Protein AF-A0A0F0LXM7-F1 (afdb_monomer_lite)

Structure (mmCIF, N/CA/C/O backbone):
data_AF-A0A0F0LXM7-F1
#
_entry.id   AF-A0A0F0LXM7-F1
#
loop_
_atom_site.group_PDB
_atom_site.id
_atom_site.type_symbol
_atom_site.label_atom_id
_atom_site.label_alt_id
_atom_site.label_comp_id
_atom_site.label_asym_id
_atom_site.label_entity_id
_atom_site.label_seq_id
_atom_site.pdbx_PDB_ins_code
_atom_site.Cartn_x
_atom_site.Cartn_y
_atom_site.Cartn_z
_atom_site.occupancy
_atom_site.B_iso_or_equiv
_atom_site.auth_seq_id
_atom_site.auth_comp_id
_atom_site.auth_asym_id
_atom_site.auth_atom_id
_atom_site.pdbx_PDB_model_num
ATOM 1 N N . MET A 1 1 ? 49.530 33.527 -140.706 1.00 40.91 1 MET A N 1
ATOM 2 C CA . MET A 1 1 ? 50.369 33.661 -139.497 1.00 40.91 1 MET A CA 1
ATOM 3 C C . MET A 1 1 ? 49.718 32.814 -138.417 1.00 40.91 1 MET A C 1
ATOM 5 O O . MET A 1 1 ? 48.583 33.095 -138.059 1.00 40.91 1 MET A O 1
ATOM 9 N N . GLY A 1 2 ? 50.341 31.688 -138.065 1.00 40.78 2 GLY A N 1
ATOM 10 C CA . GLY A 1 2 ? 49.738 30.640 -137.239 1.00 40.78 2 GLY A CA 1
ATOM 11 C C . GLY A 1 2 ? 49.797 30.954 -135.747 1.00 40.78 2 GLY A C 1
ATOM 12 O O . GLY A 1 2 ? 50.860 31.272 -135.223 1.00 40.78 2 GLY A O 1
ATOM 13 N N . SER A 1 3 ? 48.629 30.842 -135.117 1.00 43.44 3 SER A N 1
ATOM 14 C CA . SER A 1 3 ? 48.366 30.837 -133.679 1.00 43.44 3 SER A CA 1
ATOM 15 C C . SER A 1 3 ? 49.064 29.654 -132.997 1.00 43.44 3 SER A C 1
ATOM 17 O O . SER A 1 3 ? 48.878 28.510 -133.413 1.00 43.44 3 SER A O 1
ATOM 19 N N . GLY A 1 4 ? 49.861 29.928 -131.963 1.00 38.31 4 GLY A N 1
ATOM 20 C CA . GLY A 1 4 ? 50.423 28.916 -131.071 1.00 38.31 4 GLY A CA 1
ATOM 21 C C . GLY A 1 4 ? 49.633 28.880 -129.766 1.00 38.31 4 GLY A C 1
ATOM 22 O O . GLY A 1 4 ? 49.650 29.851 -129.012 1.00 38.31 4 GLY A O 1
ATOM 23 N N . TYR A 1 5 ? 48.941 27.772 -129.501 1.00 40.19 5 TYR A N 1
ATOM 24 C CA . TYR A 1 5 ? 48.334 27.502 -128.199 1.00 40.19 5 TYR A CA 1
ATOM 25 C C . TYR A 1 5 ? 49.433 27.287 -127.150 1.00 40.19 5 TYR A C 1
ATOM 27 O O . TYR A 1 5 ? 50.312 26.444 -127.322 1.00 40.19 5 TYR A O 1
ATOM 35 N N . SER A 1 6 ? 49.369 28.070 -126.073 1.00 49.88 6 SER A N 1
ATOM 36 C CA . SER A 1 6 ? 50.217 27.948 -124.886 1.00 49.88 6 SER A CA 1
ATOM 37 C C . SER A 1 6 ? 49.805 26.720 -124.071 1.00 49.88 6 SER A C 1
ATOM 39 O O . SER A 1 6 ? 48.655 26.605 -123.645 1.00 49.88 6 SER A O 1
ATOM 41 N N . THR A 1 7 ? 50.739 25.796 -123.861 1.00 47.69 7 THR A N 1
ATOM 42 C CA . THR A 1 7 ? 50.603 24.664 -122.939 1.00 47.69 7 THR A CA 1
ATOM 43 C C . THR A 1 7 ? 50.500 25.195 -121.497 1.00 47.69 7 THR A C 1
ATOM 45 O O . THR A 1 7 ? 51.366 25.976 -121.097 1.00 47.69 7 THR A O 1
ATOM 48 N N . PRO A 1 8 ? 49.488 24.815 -120.690 1.00 50.28 8 PRO A N 1
ATOM 49 C CA . PRO A 1 8 ? 49.336 25.346 -119.336 1.00 50.28 8 PRO A CA 1
ATOM 50 C C . PRO A 1 8 ? 50.448 24.841 -118.406 1.00 50.28 8 PRO A C 1
ATOM 52 O O . PRO A 1 8 ? 50.945 23.721 -118.546 1.00 50.28 8 PRO A O 1
ATOM 55 N N . ALA A 1 9 ? 50.845 25.684 -117.451 1.00 50.75 9 ALA A N 1
ATOM 56 C CA . ALA A 1 9 ? 51.934 25.404 -116.524 1.00 50.75 9 ALA A CA 1
ATOM 57 C C . ALA A 1 9 ? 51.624 24.168 -115.660 1.00 50.75 9 ALA A C 1
ATOM 59 O O . ALA A 1 9 ? 50.600 24.106 -114.983 1.00 50.75 9 ALA A O 1
ATOM 60 N N . GLN A 1 10 ? 52.551 23.206 -115.631 1.00 52.53 10 GLN A N 1
ATOM 61 C CA . GLN A 1 10 ? 52.481 21.936 -114.885 1.00 52.53 10 GLN A CA 1
ATOM 62 C C . GLN A 1 10 ? 52.293 22.069 -113.351 1.00 52.53 10 GLN A C 1
ATOM 64 O O . GLN A 1 10 ? 52.272 21.061 -112.649 1.00 52.53 10 GLN A O 1
ATOM 69 N N . GLY A 1 11 ? 52.146 23.280 -112.803 1.00 57.00 11 GLY A N 1
ATOM 70 C CA . GLY A 1 11 ? 52.002 23.525 -111.366 1.00 57.00 11 GLY A CA 1
ATOM 71 C C . GLY A 1 11 ? 50.586 23.321 -110.814 1.00 57.00 11 GLY A C 1
ATOM 72 O O . GLY A 1 11 ? 50.438 22.768 -109.725 1.00 57.00 11 GLY A O 1
ATOM 73 N N . GLU A 1 12 ? 49.543 23.723 -111.547 1.00 53.59 12 GLU A N 1
ATOM 74 C CA . GLU A 1 12 ? 48.174 23.780 -110.996 1.00 53.59 12 GLU A CA 1
ATOM 75 C C . GLU A 1 12 ? 47.492 22.401 -110.935 1.00 53.59 12 GLU A C 1
ATOM 77 O O . GLU A 1 12 ? 46.841 22.065 -109.945 1.00 53.59 12 GLU A O 1
ATOM 82 N N . LEU A 1 13 ? 47.737 21.531 -111.921 1.00 56.78 13 LEU A N 1
ATOM 83 C CA . LEU A 1 13 ? 47.236 20.146 -111.926 1.00 56.78 13 LEU A CA 1
ATOM 84 C C . LEU A 1 13 ? 47.859 19.280 -110.814 1.00 56.78 13 LEU A C 1
ATOM 86 O O . LEU A 1 13 ? 47.198 18.401 -110.263 1.00 56.78 13 LEU A O 1
ATOM 90 N N . GLY A 1 14 ? 49.111 19.548 -110.431 1.00 63.59 14 GLY A N 1
ATOM 91 C CA . GLY A 1 14 ? 49.799 18.815 -109.361 1.00 63.59 14 GLY A CA 1
ATOM 92 C C . GLY A 1 14 ? 49.331 19.176 -107.945 1.00 63.59 14 GLY A C 1
ATOM 93 O O . GLY A 1 14 ? 49.565 18.412 -107.005 1.00 63.59 14 GLY A O 1
ATOM 94 N N . ALA A 1 15 ? 48.691 20.333 -107.758 1.00 63.53 15 ALA A N 1
ATOM 95 C CA . ALA A 1 15 ? 48.076 20.710 -106.485 1.00 63.53 15 ALA A CA 1
ATOM 96 C C . ALA A 1 15 ? 46.727 19.998 -106.297 1.00 63.53 15 ALA A C 1
ATOM 98 O O . ALA A 1 15 ? 46.505 19.369 -105.263 1.00 63.53 15 ALA A O 1
ATOM 99 N N . LEU A 1 16 ? 45.894 19.989 -107.342 1.00 63.16 16 LEU A N 1
ATOM 100 C CA . LEU A 1 16 ? 44.571 19.361 -107.321 1.00 63.16 16 LEU A CA 1
ATOM 101 C C . LEU A 1 16 ? 44.636 17.839 -107.088 1.00 63.16 16 LEU A C 1
ATOM 103 O O . LEU A 1 16 ? 43.850 17.286 -106.323 1.00 63.16 16 LEU A O 1
ATOM 107 N N . ILE A 1 17 ? 45.618 17.155 -107.687 1.00 72.25 17 ILE A N 1
ATOM 108 C CA . ILE A 1 17 ? 45.820 15.708 -107.492 1.00 72.25 17 ILE A CA 1
ATOM 109 C C . ILE A 1 17 ? 46.194 15.381 -106.036 1.00 72.25 17 ILE A C 1
ATOM 111 O O . ILE A 1 17 ? 45.716 14.389 -105.486 1.00 72.25 17 ILE A O 1
ATOM 115 N N . ARG A 1 18 ? 47.004 16.225 -105.383 1.00 69.06 18 ARG A N 1
ATOM 116 C CA . ARG A 1 18 ? 47.381 16.035 -103.972 1.00 69.06 18 ARG A CA 1
ATOM 117 C C . ARG A 1 18 ? 46.200 16.243 -103.027 1.00 69.06 18 ARG A C 1
ATOM 119 O O . ARG A 1 18 ? 46.077 15.513 -102.043 1.00 69.06 18 ARG A O 1
ATOM 126 N N . GLU A 1 19 ? 45.326 17.199 -103.325 1.00 69.50 19 GLU A N 1
ATOM 127 C CA . GLU A 1 19 ? 44.107 17.421 -102.543 1.00 69.50 19 GLU A CA 1
ATOM 128 C C . GLU A 1 19 ? 43.129 16.250 -102.659 1.00 69.50 19 GLU A C 1
ATOM 130 O O . GLU A 1 19 ? 42.658 15.753 -101.635 1.00 69.50 19 GLU A O 1
ATOM 135 N N . LEU A 1 20 ? 42.899 15.738 -103.871 1.00 74.06 20 LEU A N 1
ATOM 136 C CA . LEU A 1 20 ? 42.015 14.589 -104.085 1.00 74.06 20 LEU A CA 1
ATOM 137 C C . LEU A 1 20 ? 42.533 13.321 -103.389 1.00 74.06 20 LEU A C 1
ATOM 139 O O . LEU A 1 20 ? 41.761 12.643 -102.715 1.00 74.06 20 LEU A O 1
ATOM 143 N N . GLN A 1 21 ? 43.841 13.048 -103.440 1.00 76.75 21 GLN A N 1
ATOM 144 C CA . GLN A 1 21 ? 44.448 11.925 -102.708 1.00 76.75 21 GLN A CA 1
ATOM 145 C C . GLN A 1 21 ? 44.336 12.079 -101.182 1.00 76.75 21 GLN A C 1
ATOM 147 O O . GLN A 1 21 ? 44.164 11.096 -100.461 1.00 76.75 21 GLN A O 1
ATOM 152 N N . SER A 1 22 ? 44.414 13.312 -100.672 1.00 73.81 22 SER A N 1
ATOM 153 C CA . SER A 1 22 ? 44.245 13.590 -99.244 1.00 73.81 22 SER A CA 1
ATOM 154 C C . SER A 1 22 ? 42.807 13.348 -98.778 1.00 73.81 22 SER A C 1
ATOM 156 O O . SER A 1 22 ? 42.600 12.756 -97.720 1.00 73.81 22 SER A O 1
ATOM 158 N N . ILE A 1 23 ? 41.819 13.759 -99.578 1.00 74.31 23 ILE A N 1
ATOM 159 C CA . ILE A 1 23 ? 40.394 13.539 -99.293 1.00 74.31 23 ILE A CA 1
ATOM 160 C C . ILE A 1 23 ? 40.060 12.046 -99.332 1.00 74.31 23 ILE A C 1
ATOM 162 O O . ILE A 1 23 ? 39.390 11.557 -98.428 1.00 74.31 23 ILE A O 1
ATOM 166 N N . GLN A 1 24 ? 40.577 11.317 -100.320 1.00 68.31 24 GLN A N 1
ATOM 167 C CA . GLN A 1 24 ? 40.315 9.888 -100.483 1.00 68.31 24 GLN A CA 1
ATOM 168 C C . GLN A 1 24 ? 40.869 9.069 -99.308 1.00 68.31 24 GLN A C 1
ATOM 170 O O . GLN A 1 24 ? 40.147 8.278 -98.716 1.00 68.31 24 GLN A O 1
ATOM 175 N N . ARG A 1 25 ? 42.088 9.380 -98.852 1.00 67.19 25 ARG A N 1
ATOM 176 C CA . ARG A 1 25 ? 42.668 8.783 -97.638 1.00 67.19 25 ARG A CA 1
ATOM 177 C C . ARG A 1 25 ? 41.860 9.088 -96.371 1.00 67.19 25 ARG A C 1
ATOM 179 O O . ARG A 1 25 ? 41.719 8.222 -95.518 1.00 67.19 25 ARG A O 1
ATOM 186 N N . ARG A 1 26 ? 41.322 10.306 -96.237 1.00 62.94 26 ARG A N 1
ATOM 187 C CA . ARG A 1 26 ? 40.470 10.669 -95.089 1.00 62.94 26 ARG A CA 1
ATOM 188 C C . ARG A 1 26 ? 39.120 9.951 -95.117 1.00 62.94 26 ARG A C 1
ATOM 190 O O . ARG A 1 26 ? 38.580 9.671 -94.053 1.00 62.94 26 ARG A O 1
ATOM 197 N N . LEU A 1 27 ? 38.581 9.677 -96.304 1.00 63.72 27 LEU A N 1
ATOM 198 C CA . LEU A 1 27 ? 37.377 8.864 -96.481 1.00 63.72 27 LEU A CA 1
ATOM 199 C C . LEU A 1 27 ? 37.646 7.392 -96.136 1.00 63.72 27 LEU A C 1
ATOM 201 O O . LEU A 1 27 ? 36.881 6.820 -95.366 1.00 63.72 27 LEU A O 1
ATOM 205 N N . ASP A 1 28 ? 38.778 6.830 -96.567 1.00 61.16 28 ASP A N 1
ATOM 206 C CA . ASP A 1 28 ? 39.174 5.453 -96.228 1.00 61.16 28 ASP A CA 1
ATOM 207 C C . ASP A 1 28 ? 39.398 5.258 -94.710 1.00 61.16 28 ASP A C 1
ATOM 209 O O . ASP A 1 28 ? 39.025 4.227 -94.141 1.00 61.16 28 ASP A O 1
ATOM 213 N N . GLU A 1 29 ? 39.959 6.266 -94.026 1.00 60.94 29 GLU A N 1
ATOM 214 C CA . GLU A 1 29 ? 40.120 6.294 -92.559 1.00 60.94 29 GLU A CA 1
ATOM 215 C C . GLU A 1 29 ? 38.782 6.406 -91.801 1.00 60.94 29 GLU A C 1
ATOM 217 O O . GLU A 1 29 ? 38.695 5.980 -90.647 1.00 60.94 29 GLU A O 1
ATOM 222 N N . LEU A 1 30 ? 37.745 6.974 -92.427 1.00 59.03 30 LEU A N 1
ATOM 223 C CA . LEU A 1 30 ? 36.406 7.128 -91.846 1.00 59.03 30 LEU A CA 1
ATOM 224 C C . LEU A 1 30 ? 35.513 5.904 -92.082 1.00 59.03 30 LEU A C 1
ATOM 226 O O . LEU A 1 30 ? 34.708 5.571 -91.214 1.00 59.03 30 LEU A O 1
ATOM 230 N N . GLU A 1 31 ? 35.655 5.224 -93.219 1.00 53.88 31 GLU A N 1
ATOM 231 C CA . GLU A 1 31 ? 34.844 4.048 -93.562 1.00 53.88 31 GLU A CA 1
ATOM 232 C C . GLU A 1 31 ? 35.363 2.745 -92.928 1.00 53.88 31 GLU A C 1
ATOM 234 O O . GLU A 1 31 ? 34.621 1.766 -92.839 1.00 53.88 31 GLU A O 1
ATOM 239 N N . THR A 1 32 ? 36.589 2.740 -92.386 1.00 59.06 32 THR A N 1
ATOM 240 C CA . THR A 1 32 ? 37.169 1.570 -91.708 1.00 59.06 32 THR A CA 1
ATOM 241 C C . THR A 1 32 ? 37.729 1.973 -90.341 1.00 59.06 32 THR A C 1
ATOM 243 O O . THR A 1 32 ? 38.817 2.549 -90.289 1.00 59.06 32 THR A O 1
ATOM 246 N N . PRO A 1 33 ? 37.053 1.682 -89.207 1.00 57.72 33 PRO A N 1
ATOM 247 C CA . PRO A 1 33 ? 37.622 1.928 -87.887 1.00 57.72 33 PRO A CA 1
ATOM 248 C C . PRO A 1 33 ? 38.944 1.168 -87.779 1.00 57.72 33 PRO A C 1
ATOM 250 O O . PRO A 1 33 ? 38.974 -0.060 -87.688 1.00 57.72 33 PRO A O 1
ATOM 253 N N . THR A 1 34 ? 40.059 1.886 -87.870 1.00 62.03 34 THR A N 1
ATOM 254 C CA . THR A 1 34 ? 41.377 1.259 -87.817 1.00 62.03 34 THR A CA 1
ATOM 255 C C . THR A 1 34 ? 41.572 0.646 -86.431 1.00 62.03 34 THR A C 1
ATOM 257 O O . THR A 1 34 ? 41.129 1.204 -85.427 1.00 62.03 34 THR A O 1
ATOM 260 N N . GLY A 1 35 ? 42.247 -0.505 -86.335 1.00 60.81 35 GLY A N 1
ATOM 261 C CA . GLY A 1 35 ? 42.485 -1.178 -85.047 1.00 60.81 35 GLY A CA 1
ATOM 262 C C . GLY A 1 35 ? 43.094 -0.261 -83.973 1.00 60.81 35 GLY A C 1
ATOM 263 O O . GLY A 1 35 ? 42.891 -0.476 -82.785 1.00 60.81 35 GLY A O 1
ATOM 264 N N . THR A 1 36 ? 43.766 0.819 -84.376 1.00 69.25 36 THR A N 1
ATOM 265 C CA . THR A 1 36 ? 44.291 1.874 -83.503 1.00 69.25 36 THR A CA 1
ATOM 266 C C . THR A 1 36 ? 43.202 2.675 -82.776 1.00 69.25 36 THR A C 1
ATOM 268 O O . THR A 1 36 ? 43.356 2.935 -81.582 1.00 69.25 36 THR A O 1
ATOM 271 N N . SER A 1 37 ? 42.099 3.053 -83.437 1.00 69.88 37 SER A N 1
ATOM 272 C CA . SER A 1 37 ? 41.000 3.785 -82.781 1.00 69.88 37 SER A CA 1
ATOM 273 C C . SER A 1 37 ? 40.247 2.888 -81.797 1.00 69.88 37 SER A C 1
ATOM 275 O O . SER A 1 37 ? 39.943 3.309 -80.680 1.00 69.88 37 SER A O 1
ATOM 277 N N . VAL A 1 38 ? 40.060 1.616 -82.162 1.00 72.94 38 VAL A N 1
ATOM 278 C CA . VAL A 1 38 ? 39.495 0.583 -81.283 1.00 72.94 38 VAL A CA 1
ATOM 279 C C . VAL A 1 38 ? 40.402 0.342 -80.072 1.00 72.94 38 VAL A C 1
ATOM 281 O O . VAL A 1 38 ? 39.922 0.356 -78.943 1.00 72.94 38 VAL A O 1
ATOM 284 N N . ASN A 1 39 ? 41.717 0.211 -80.268 1.00 71.12 39 ASN A N 1
ATOM 285 C CA . ASN A 1 39 ? 42.675 0.022 -79.173 1.00 71.12 39 ASN A CA 1
ATOM 286 C C . ASN A 1 39 ? 42.732 1.230 -78.225 1.00 71.12 39 ASN A C 1
ATOM 288 O O . ASN A 1 39 ? 42.836 1.051 -77.012 1.00 71.12 39 ASN A O 1
ATOM 292 N N . SER A 1 40 ? 42.625 2.457 -78.749 1.00 77.06 40 SER A N 1
ATOM 293 C CA . SER A 1 40 ? 42.562 3.668 -77.920 1.00 77.06 40 SER A CA 1
ATOM 294 C C . SER A 1 40 ? 41.292 3.707 -77.066 1.00 77.06 40 SER A C 1
ATOM 296 O O . SER A 1 40 ? 41.366 4.000 -75.873 1.00 77.06 40 SER A O 1
ATOM 298 N N . LEU A 1 41 ? 40.140 3.347 -77.640 1.00 76.00 41 LEU A N 1
ATOM 299 C CA . LEU A 1 41 ? 38.885 3.244 -76.898 1.00 76.00 41 LEU A CA 1
ATOM 300 C C . LEU A 1 41 ? 38.957 2.155 -75.818 1.00 76.00 41 LEU A C 1
ATOM 302 O O . LEU A 1 41 ? 38.556 2.394 -74.682 1.00 76.00 41 LEU A O 1
ATOM 306 N N . VAL A 1 42 ? 39.518 0.985 -76.139 1.00 74.88 42 VAL A N 1
ATOM 307 C CA . VAL A 1 42 ? 39.714 -0.109 -75.173 1.00 74.88 42 VAL A CA 1
ATOM 308 C C . VAL A 1 42 ? 40.595 0.342 -74.005 1.00 74.88 42 VAL A C 1
ATOM 310 O O . VAL A 1 42 ? 40.232 0.109 -72.853 1.00 74.88 42 VAL A O 1
ATOM 313 N N . ALA A 1 43 ? 41.696 1.049 -74.273 1.00 76.81 43 ALA A N 1
ATOM 314 C CA . ALA A 1 43 ? 42.565 1.586 -73.226 1.00 76.81 43 ALA A CA 1
ATOM 315 C C . ALA A 1 43 ? 41.842 2.617 -72.337 1.00 76.81 43 ALA A C 1
ATOM 317 O O . ALA A 1 43 ? 41.975 2.584 -71.113 1.00 76.81 43 ALA A O 1
ATOM 318 N N . GLN A 1 44 ? 41.029 3.500 -72.928 1.00 78.69 44 GLN A N 1
ATOM 319 C CA . GLN A 1 44 ? 40.232 4.478 -72.177 1.00 78.69 44 GLN A CA 1
ATOM 320 C C . GLN A 1 44 ? 39.173 3.805 -71.296 1.00 78.69 44 GLN A C 1
ATOM 322 O O . GLN A 1 44 ? 39.004 4.189 -70.139 1.00 78.69 44 GLN A O 1
ATOM 327 N N . VAL A 1 45 ? 38.496 2.772 -71.805 1.00 80.25 45 VAL A N 1
ATOM 328 C CA . VAL A 1 45 ? 37.514 1.997 -71.033 1.00 80.25 45 VAL A CA 1
ATOM 329 C C . VAL A 1 45 ? 38.191 1.254 -69.879 1.00 80.25 45 VAL A C 1
ATOM 331 O O . VAL A 1 45 ? 37.694 1.300 -68.756 1.00 80.25 45 VAL A O 1
ATOM 334 N N . GLN A 1 46 ? 39.347 0.626 -70.108 1.00 83.00 46 GLN A N 1
ATOM 335 C CA . GLN A 1 46 ? 40.111 -0.046 -69.049 1.00 83.00 46 GLN A CA 1
ATOM 336 C C . GLN A 1 46 ? 40.568 0.931 -67.959 1.00 83.00 46 GLN A C 1
ATOM 338 O O . GLN A 1 46 ? 40.435 0.630 -66.772 1.00 83.00 46 GLN A O 1
ATOM 343 N N . GLN A 1 47 ? 41.036 2.121 -68.343 1.00 83.44 47 GLN A N 1
ATOM 344 C CA . GLN A 1 47 ? 41.409 3.165 -67.389 1.00 83.44 47 GLN A CA 1
ATOM 345 C C . GLN A 1 47 ? 40.199 3.671 -66.593 1.00 83.44 47 GLN A C 1
ATOM 347 O O . GLN A 1 47 ? 40.295 3.865 -65.382 1.00 83.44 47 GLN A O 1
ATOM 352 N N . ALA A 1 48 ? 39.051 3.863 -67.248 1.00 77.38 48 ALA A N 1
ATOM 353 C CA . ALA A 1 48 ? 37.819 4.261 -66.578 1.00 77.38 48 ALA A CA 1
ATOM 354 C C . ALA A 1 48 ? 37.362 3.200 -65.564 1.00 77.38 48 ALA A C 1
ATOM 356 O O . ALA A 1 48 ? 37.022 3.551 -64.437 1.00 77.38 48 ALA A O 1
ATOM 357 N N . ILE A 1 49 ? 37.430 1.912 -65.919 1.00 81.19 49 ILE A N 1
ATOM 358 C CA . ILE A 1 49 ? 37.117 0.801 -65.008 1.00 81.19 49 ILE A CA 1
ATOM 359 C C . ILE A 1 49 ? 38.057 0.812 -63.799 1.00 81.19 49 ILE A C 1
ATOM 361 O O . ILE A 1 49 ? 37.582 0.760 -62.668 1.00 81.19 49 ILE A O 1
ATOM 365 N N . ALA A 1 50 ? 39.369 0.950 -64.010 1.00 82.38 50 ALA A N 1
ATOM 366 C CA . ALA A 1 50 ? 40.339 1.008 -62.917 1.00 82.38 50 ALA A CA 1
ATOM 367 C C . ALA A 1 50 ? 40.073 2.189 -61.964 1.00 82.38 50 ALA A C 1
ATOM 369 O O . ALA A 1 50 ? 40.100 2.024 -60.742 1.00 82.38 50 ALA A O 1
ATOM 370 N N . ASN A 1 51 ? 39.746 3.363 -62.514 1.00 78.50 51 ASN A N 1
ATOM 371 C CA . ASN A 1 51 ? 39.399 4.550 -61.730 1.00 78.50 51 ASN A CA 1
ATOM 372 C C . ASN A 1 51 ? 38.102 4.355 -60.927 1.00 78.50 51 ASN A C 1
ATOM 374 O O . ASN A 1 51 ? 38.023 4.785 -59.774 1.00 78.50 51 ASN A O 1
ATOM 378 N N . ILE A 1 52 ? 37.098 3.692 -61.510 1.00 79.31 52 ILE A N 1
ATOM 379 C CA . ILE A 1 52 ? 35.846 3.350 -60.822 1.00 79.31 52 ILE A CA 1
ATOM 380 C C . ILE A 1 52 ? 36.134 2.389 -59.668 1.00 79.31 52 ILE A C 1
ATOM 382 O O . ILE A 1 52 ? 35.717 2.659 -58.545 1.00 79.31 52 ILE A O 1
ATOM 386 N N . THR A 1 53 ? 36.884 1.310 -59.909 1.00 85.00 53 THR A N 1
ATOM 387 C CA . THR A 1 53 ? 37.235 0.332 -58.870 1.00 85.00 53 THR A CA 1
ATOM 388 C C . THR A 1 53 ? 37.973 0.989 -57.709 1.00 85.00 53 THR A C 1
ATOM 390 O O . THR A 1 53 ? 37.580 0.800 -56.564 1.00 85.00 53 THR A O 1
ATOM 393 N N . ALA A 1 54 ? 38.987 1.812 -57.986 1.00 80.88 54 ALA A N 1
ATOM 394 C CA . ALA A 1 54 ? 39.741 2.506 -56.942 1.00 80.88 54 ALA A CA 1
ATOM 395 C C . ALA A 1 54 ? 38.850 3.438 -56.102 1.00 80.88 54 ALA A C 1
ATOM 397 O O . ALA A 1 54 ? 38.938 3.451 -54.875 1.00 80.88 54 ALA A O 1
ATOM 398 N N . THR A 1 55 ? 37.960 4.182 -56.764 1.00 82.06 55 THR A N 1
ATOM 399 C CA . THR A 1 55 ? 37.038 5.116 -56.103 1.00 82.06 55 THR A CA 1
ATOM 400 C C . THR A 1 55 ? 36.027 4.382 -55.224 1.00 82.06 55 THR A C 1
ATOM 402 O O . THR A 1 55 ? 35.780 4.790 -54.091 1.00 82.06 55 THR A O 1
ATOM 405 N N . VAL A 1 56 ? 35.461 3.280 -55.725 1.00 80.44 56 VAL A N 1
ATOM 406 C CA . VAL A 1 56 ? 34.492 2.460 -54.985 1.00 80.44 56 VAL A CA 1
ATOM 407 C C . VAL A 1 56 ? 35.149 1.802 -53.774 1.00 80.44 56 VAL A C 1
ATOM 409 O O . VAL A 1 56 ? 34.581 1.864 -52.688 1.00 80.44 56 VAL A O 1
ATOM 412 N N . THR A 1 57 ? 36.352 1.239 -53.917 1.00 78.81 57 THR A N 1
ATOM 413 C CA . THR A 1 57 ? 37.083 0.640 -52.790 1.00 78.81 57 THR A CA 1
ATOM 414 C C . THR A 1 57 ? 37.372 1.673 -51.702 1.00 78.81 57 THR A C 1
ATOM 416 O O . THR A 1 57 ? 37.040 1.440 -50.545 1.00 78.81 57 THR A O 1
ATOM 419 N N . ALA A 1 58 ? 37.881 2.855 -52.067 1.00 74.75 58 ALA A N 1
ATOM 420 C CA . ALA A 1 58 ? 38.143 3.920 -51.099 1.00 74.75 58 ALA A CA 1
ATOM 421 C C . ALA A 1 58 ? 36.868 4.391 -50.375 1.00 74.75 58 ALA A C 1
ATOM 423 O O . ALA A 1 58 ? 36.896 4.680 -49.179 1.00 74.75 58 ALA A O 1
ATOM 424 N N . ALA A 1 59 ? 35.735 4.452 -51.082 1.00 73.50 59 ALA A N 1
ATOM 425 C CA . ALA A 1 59 ? 34.454 4.800 -50.479 1.00 73.50 59 ALA A CA 1
ATOM 426 C C . ALA A 1 59 ? 33.944 3.712 -49.521 1.00 73.50 59 ALA A C 1
ATOM 428 O O . ALA A 1 59 ? 33.408 4.047 -48.465 1.00 73.50 59 ALA A O 1
ATOM 429 N N . ILE A 1 60 ? 34.116 2.431 -49.861 1.00 75.88 60 ILE A N 1
ATOM 430 C CA . ILE A 1 60 ? 33.756 1.308 -48.986 1.00 75.88 60 ILE A CA 1
ATOM 431 C C . ILE A 1 60 ? 34.605 1.346 -47.717 1.00 75.88 60 ILE A C 1
ATOM 433 O O . ILE A 1 60 ? 34.034 1.304 -46.629 1.00 75.88 60 ILE A O 1
ATOM 437 N N . ASP A 1 61 ? 35.921 1.504 -47.844 1.00 76.62 61 ASP A N 1
ATOM 438 C CA . ASP A 1 61 ? 36.844 1.520 -46.705 1.00 76.62 61 ASP A CA 1
ATOM 439 C C . ASP A 1 61 ? 36.582 2.702 -45.761 1.00 76.62 61 ASP A C 1
ATOM 441 O O . ASP A 1 61 ? 36.678 2.561 -44.546 1.00 76.62 61 ASP A O 1
ATOM 445 N N . LEU A 1 62 ? 36.209 3.869 -46.300 1.00 75.50 62 LEU A N 1
ATOM 446 C CA . LEU A 1 62 ? 35.922 5.056 -45.490 1.00 75.50 62 LEU A CA 1
ATOM 447 C C . LEU A 1 62 ? 34.578 4.973 -44.749 1.00 75.50 62 LEU A C 1
ATOM 449 O O . LEU A 1 62 ? 34.421 5.590 -43.697 1.00 75.50 62 LEU A O 1
ATOM 453 N N . ASN A 1 63 ? 33.596 4.262 -45.308 1.00 73.38 63 ASN A N 1
ATOM 454 C CA . ASN A 1 63 ? 32.209 4.303 -44.830 1.00 73.38 63 ASN A CA 1
ATOM 455 C C . ASN A 1 63 ? 31.707 2.981 -44.237 1.00 73.38 63 ASN A C 1
ATOM 457 O O . ASN A 1 63 ? 30.565 2.923 -43.778 1.00 73.38 63 ASN A O 1
ATOM 461 N N . SER A 1 64 ? 32.519 1.924 -44.242 1.00 77.88 64 SER A N 1
ATOM 462 C CA . SER A 1 64 ? 32.121 0.609 -43.738 1.00 77.88 64 SER A CA 1
ATOM 463 C C . SER A 1 64 ? 32.882 0.261 -42.472 1.00 77.88 64 SER A C 1
ATOM 465 O O . SER A 1 64 ? 34.093 0.431 -42.390 1.00 77.88 64 SER A O 1
ATOM 467 N N . TYR A 1 65 ? 32.169 -0.293 -41.496 1.00 79.00 65 TYR A N 1
ATOM 468 C CA . TYR A 1 65 ? 32.808 -0.947 -40.364 1.00 79.00 65 TYR A CA 1
ATOM 469 C C . TYR A 1 65 ? 33.282 -2.338 -40.775 1.00 79.00 65 TYR A C 1
ATOM 471 O O . TYR A 1 65 ? 32.550 -3.106 -41.405 1.00 79.00 65 TYR A O 1
ATOM 479 N N . THR A 1 66 ? 34.491 -2.695 -40.360 1.00 82.94 66 THR A N 1
ATOM 480 C CA . THR A 1 66 ? 34.948 -4.080 -40.387 1.00 82.94 66 THR A CA 1
ATOM 481 C C . THR A 1 66 ? 34.069 -4.936 -39.477 1.00 82.94 66 THR A C 1
ATOM 483 O O . THR A 1 66 ? 33.478 -4.463 -38.502 1.00 82.94 66 THR A O 1
ATOM 486 N N . LYS A 1 67 ? 34.024 -6.244 -39.745 1.00 79.19 67 LYS A N 1
ATOM 487 C CA . LYS A 1 67 ? 33.318 -7.192 -38.875 1.00 79.19 67 LYS A CA 1
ATOM 488 C C . LYS A 1 67 ? 33.769 -7.086 -37.410 1.00 79.19 67 LYS A C 1
ATOM 490 O O . LYS A 1 67 ? 32.929 -7.138 -36.522 1.00 79.19 67 LYS A O 1
ATOM 495 N N . ALA A 1 68 ? 35.063 -6.885 -37.165 1.00 81.62 68 ALA A N 1
ATOM 496 C CA . ALA A 1 68 ? 35.601 -6.733 -35.816 1.00 81.62 68 ALA A CA 1
ATOM 497 C C . ALA A 1 68 ? 35.096 -5.456 -35.121 1.00 81.62 68 ALA A C 1
ATOM 499 O O . ALA A 1 68 ? 34.774 -5.492 -33.937 1.00 81.62 68 ALA A O 1
ATOM 500 N N . GLU A 1 69 ? 34.972 -4.341 -35.846 1.00 81.44 69 GLU A N 1
ATOM 501 C CA . GLU A 1 69 ? 34.404 -3.099 -35.306 1.00 81.44 69 GLU A CA 1
ATOM 502 C C . GLU A 1 69 ? 32.905 -3.222 -35.026 1.00 81.44 69 GLU A C 1
ATOM 504 O O . GLU A 1 69 ? 32.425 -2.692 -34.024 1.00 81.44 69 GLU A O 1
ATOM 509 N N . ILE A 1 70 ? 32.167 -3.945 -35.875 1.00 78.25 70 ILE A N 1
ATOM 510 C CA . ILE A 1 70 ? 30.753 -4.263 -35.637 1.00 78.25 70 ILE A CA 1
ATOM 511 C C . ILE A 1 70 ? 30.621 -5.134 -34.387 1.00 78.25 70 ILE A C 1
ATOM 513 O O . ILE A 1 70 ? 29.879 -4.781 -33.474 1.00 78.25 70 ILE A O 1
ATOM 517 N N . ASP A 1 71 ? 31.371 -6.233 -34.314 1.00 79.12 71 ASP A N 1
ATOM 518 C CA . ASP A 1 71 ? 31.318 -7.169 -33.191 1.00 79.12 71 ASP A CA 1
ATOM 519 C C . ASP A 1 71 ? 31.709 -6.470 -31.872 1.00 79.12 71 ASP A C 1
ATOM 521 O O . ASP A 1 71 ? 31.044 -6.665 -30.855 1.00 79.12 71 ASP A O 1
ATOM 525 N N . ALA A 1 72 ? 32.708 -5.578 -31.888 1.00 74.94 72 ALA A N 1
ATOM 526 C CA . ALA A 1 72 ? 33.097 -4.775 -30.725 1.00 74.94 72 ALA A CA 1
ATOM 527 C C . ALA A 1 72 ? 31.997 -3.794 -30.274 1.00 74.94 72 ALA A C 1
ATOM 529 O O . ALA A 1 72 ? 31.779 -3.619 -29.075 1.00 74.94 72 ALA A O 1
ATOM 530 N N . LYS A 1 73 ? 31.275 -3.175 -31.218 1.00 70.44 73 LYS A N 1
ATOM 531 C CA . LYS A 1 73 ? 30.143 -2.277 -30.922 1.00 70.44 73 LYS A CA 1
ATOM 532 C C . LYS A 1 73 ? 28.912 -3.032 -30.409 1.00 70.44 73 LYS A C 1
ATOM 534 O O . LYS A 1 73 ? 28.194 -2.506 -29.565 1.00 70.44 73 LYS A O 1
ATOM 539 N N . VAL A 1 74 ? 28.674 -4.253 -30.891 1.00 74.25 74 VAL A N 1
ATOM 540 C CA . VAL A 1 74 ? 27.553 -5.109 -30.462 1.00 74.25 74 VAL A CA 1
ATOM 541 C C . VAL A 1 74 ? 27.816 -5.734 -29.090 1.00 74.25 74 VAL A C 1
ATOM 543 O O . VAL A 1 74 ? 26.911 -5.785 -28.261 1.00 74.25 74 VAL A O 1
ATOM 546 N N . ALA A 1 75 ? 29.048 -6.173 -28.819 1.00 68.44 75 ALA A N 1
ATOM 547 C CA . ALA A 1 75 ? 29.413 -6.823 -27.560 1.00 68.44 75 ALA A CA 1
ATOM 548 C C . ALA A 1 75 ? 29.445 -5.867 -26.352 1.00 68.44 75 ALA A C 1
ATOM 550 O O . ALA A 1 75 ? 29.437 -6.323 -25.209 1.00 68.44 75 ALA A O 1
ATOM 551 N N . SER A 1 76 ? 29.474 -4.548 -26.576 1.00 59.69 76 SER A N 1
ATOM 552 C CA . SER A 1 76 ? 29.471 -3.555 -25.501 1.00 59.69 76 SER A CA 1
ATOM 553 C C . SER A 1 76 ? 28.600 -2.340 -25.853 1.00 59.69 76 SER A C 1
ATOM 555 O O . SER A 1 76 ? 29.115 -1.277 -26.206 1.00 59.69 76 SER A O 1
ATOM 557 N N . PRO A 1 77 ? 27.264 -2.450 -25.732 1.00 58.25 77 PRO A N 1
ATOM 558 C CA . PRO A 1 77 ? 26.353 -1.342 -26.028 1.00 58.25 77 PRO A CA 1
ATOM 559 C C . PRO A 1 77 ? 26.630 -0.076 -25.194 1.00 58.25 77 PRO A C 1
ATOM 561 O O . PRO A 1 77 ? 26.341 1.029 -25.643 1.00 58.25 77 PRO A O 1
ATOM 564 N N . GLY A 1 78 ? 27.234 -0.227 -24.006 1.00 54.12 78 GLY A N 1
ATOM 565 C CA . GLY A 1 78 ? 27.657 0.873 -23.128 1.00 54.12 78 GLY A CA 1
ATOM 566 C C . GLY A 1 78 ? 29.013 1.515 -23.465 1.00 54.12 78 GLY A C 1
ATOM 567 O O . GLY A 1 78 ? 29.421 2.434 -22.762 1.00 54.12 78 GLY A O 1
ATOM 568 N N . ALA A 1 79 ? 29.721 1.038 -24.499 1.00 49.34 79 ALA A N 1
ATOM 569 C CA . ALA A 1 79 ? 30.955 1.652 -25.013 1.00 49.34 79 ALA A CA 1
ATOM 570 C C . ALA A 1 79 ? 30.696 2.669 -26.139 1.00 49.34 79 ALA A C 1
ATOM 572 O O . ALA A 1 79 ? 31.574 3.444 -26.519 1.00 49.34 79 ALA A O 1
ATOM 573 N N . ILE A 1 80 ? 29.473 2.697 -26.666 1.00 55.84 80 ILE A N 1
ATOM 574 C CA . ILE A 1 80 ? 28.909 3.932 -27.196 1.00 55.84 80 ILE A CA 1
ATOM 575 C C . ILE A 1 80 ? 28.615 4.763 -25.944 1.00 55.84 80 ILE A C 1
ATOM 577 O O . ILE A 1 80 ? 28.197 4.201 -24.939 1.00 55.84 80 ILE A O 1
ATOM 581 N N . THR A 1 81 ? 28.822 6.071 -25.951 1.00 54.38 81 THR A N 1
ATOM 582 C CA . THR A 1 81 ? 28.386 6.942 -24.852 1.00 54.38 81 THR A CA 1
ATOM 583 C C . THR A 1 81 ? 26.998 7.504 -25.186 1.00 54.38 81 THR A C 1
ATOM 585 O O . THR A 1 81 ? 26.901 8.704 -25.452 1.00 54.38 81 THR A O 1
ATOM 588 N N . PRO A 1 82 ? 25.901 6.718 -25.279 1.00 56.50 82 PRO A N 1
ATOM 589 C CA . PRO A 1 82 ? 24.597 7.324 -25.389 1.00 56.50 82 PRO A CA 1
ATOM 590 C C . PRO A 1 82 ? 24.302 7.950 -24.028 1.00 56.50 82 PRO A C 1
ATOM 592 O O . PRO A 1 82 ? 24.179 7.270 -23.013 1.00 56.50 82 PRO A O 1
ATOM 595 N N . THR A 1 83 ? 24.174 9.272 -24.001 1.00 57.94 83 THR A N 1
ATOM 596 C CA . THR A 1 83 ? 23.621 9.980 -22.839 1.00 57.94 83 THR A CA 1
ATOM 597 C C . THR A 1 83 ? 22.178 9.546 -22.561 1.00 57.94 83 THR A C 1
ATOM 599 O O . THR A 1 83 ? 21.684 9.728 -21.454 1.00 57.94 83 THR A O 1
ATOM 602 N N . THR A 1 84 ? 21.506 8.955 -23.557 1.00 62.66 84 THR A N 1
ATOM 603 C CA . THR A 1 84 ? 20.150 8.402 -23.485 1.00 62.66 84 THR A CA 1
ATOM 604 C C . THR A 1 84 ? 20.014 7.175 -24.390 1.00 62.66 84 THR A C 1
ATOM 606 O O . THR A 1 84 ? 20.271 7.247 -25.590 1.00 62.66 84 THR A O 1
ATOM 609 N N . VAL A 1 85 ? 19.573 6.047 -23.826 1.00 67.06 85 VAL A N 1
ATOM 610 C CA . VAL A 1 85 ? 19.121 4.870 -24.585 1.00 67.06 85 VAL A CA 1
ATOM 611 C C . VAL A 1 85 ? 17.600 4.885 -24.587 1.00 67.06 85 VAL A C 1
ATOM 613 O O . VAL A 1 85 ? 16.977 4.774 -23.534 1.00 67.06 85 VAL A O 1
ATOM 616 N N . THR A 1 86 ? 16.999 5.035 -25.766 1.00 70.94 86 THR A N 1
ATOM 617 C CA . THR A 1 86 ? 15.547 4.896 -25.931 1.00 70.94 86 THR A CA 1
ATOM 618 C C . THR A 1 86 ? 15.263 3.520 -26.515 1.00 70.94 86 THR A C 1
ATOM 620 O O . THR A 1 86 ? 15.512 3.288 -27.695 1.00 70.94 86 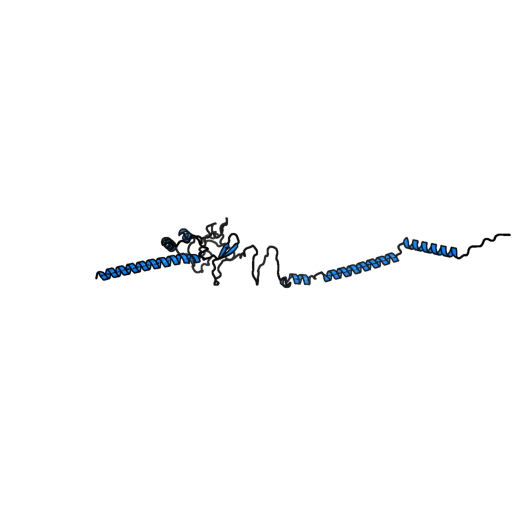THR A O 1
ATOM 623 N N . ALA A 1 87 ? 14.754 2.607 -25.691 1.00 71.00 87 ALA A N 1
ATOM 624 C CA . ALA A 1 87 ? 14.171 1.361 -26.171 1.00 71.00 87 ALA A CA 1
ATOM 625 C C . ALA A 1 87 ? 12.693 1.613 -26.496 1.00 71.00 87 ALA A C 1
ATOM 627 O O . ALA A 1 87 ? 11.917 1.987 -25.617 1.00 71.00 87 ALA A O 1
ATOM 628 N N . SER A 1 88 ? 12.299 1.445 -27.758 1.00 72.69 88 SER A N 1
ATOM 629 C CA . SER A 1 88 ? 10.893 1.450 -28.158 1.00 72.69 88 SER A CA 1
ATOM 630 C C . SER A 1 88 ? 10.362 0.013 -28.176 1.00 72.69 88 SER A C 1
ATOM 632 O O . SER A 1 88 ? 10.924 -0.859 -28.832 1.00 72.69 88 SER A O 1
ATOM 634 N N . GLY A 1 89 ? 9.277 -0.240 -27.438 1.00 71.06 89 GLY A N 1
ATOM 635 C CA . GLY A 1 89 ? 8.642 -1.560 -27.332 1.00 71.06 89 GLY A CA 1
ATOM 636 C C . GLY A 1 89 ? 8.806 -2.225 -25.962 1.00 71.06 89 GLY A C 1
ATOM 637 O O . GLY A 1 89 ? 9.210 -1.591 -24.989 1.00 71.06 89 GLY A O 1
ATOM 638 N N . ALA A 1 90 ? 8.443 -3.508 -25.878 1.00 70.31 90 ALA A N 1
ATOM 639 C CA . ALA A 1 90 ? 8.581 -4.286 -24.651 1.00 70.31 90 ALA A CA 1
ATOM 640 C C . ALA A 1 90 ? 10.061 -4.598 -24.382 1.00 70.31 90 ALA A C 1
ATOM 642 O O . ALA A 1 90 ? 10.738 -5.198 -25.216 1.00 70.31 90 ALA A O 1
ATOM 643 N N . MET A 1 91 ? 10.552 -4.212 -23.205 1.00 71.31 91 MET A N 1
ATOM 644 C CA . MET A 1 91 ? 11.883 -4.581 -22.730 1.00 71.31 91 MET A CA 1
ATOM 645 C C . MET A 1 91 ? 11.768 -5.825 -21.847 1.00 71.31 91 MET A C 1
ATOM 647 O O . MET A 1 91 ? 11.107 -5.788 -20.813 1.00 71.31 91 MET A O 1
ATOM 651 N N . SER A 1 92 ? 12.421 -6.915 -22.250 1.00 75.94 92 SER A N 1
ATOM 652 C CA . SER A 1 92 ? 12.606 -8.105 -21.416 1.00 75.94 92 SER A CA 1
ATOM 653 C C . SER A 1 92 ? 14.050 -8.130 -20.934 1.00 75.94 92 SER A C 1
ATOM 655 O O . SER A 1 92 ? 14.963 -8.263 -21.747 1.00 75.94 92 SER A O 1
ATOM 657 N N . ALA A 1 93 ? 14.261 -7.987 -19.630 1.00 71.44 93 ALA A N 1
ATOM 658 C CA . ALA A 1 93 ? 15.578 -8.010 -19.009 1.00 71.44 93 ALA A CA 1
ATOM 659 C C . ALA A 1 93 ? 15.535 -8.901 -17.767 1.00 71.44 93 ALA A C 1
ATOM 661 O O . ALA A 1 93 ? 14.568 -8.845 -17.011 1.00 71.44 93 ALA A O 1
ATOM 662 N N . THR A 1 94 ? 16.577 -9.712 -17.569 1.00 72.75 94 THR A N 1
ATOM 663 C CA . THR A 1 94 ? 16.731 -10.521 -16.352 1.00 72.75 94 THR A CA 1
ATOM 664 C C . THR A 1 94 ? 16.963 -9.625 -15.138 1.00 72.75 94 THR A C 1
ATOM 666 O O . THR A 1 94 ? 16.296 -9.797 -14.127 1.00 72.75 94 THR A O 1
ATOM 669 N N . ASP A 1 95 ? 17.834 -8.620 -15.282 1.00 63.41 95 ASP A N 1
ATOM 670 C CA . ASP A 1 95 ? 18.136 -7.624 -14.256 1.00 63.41 95 ASP A CA 1
ATOM 671 C C . ASP A 1 95 ? 18.186 -6.223 -14.880 1.00 63.41 95 ASP A C 1
ATOM 673 O O . ASP A 1 95 ? 18.733 -6.033 -15.971 1.00 63.41 95 ASP A O 1
ATOM 677 N N . VAL A 1 96 ? 17.637 -5.227 -14.179 1.00 71.69 96 VAL A N 1
ATOM 678 C CA . VAL A 1 96 ? 17.719 -3.809 -14.560 1.00 71.69 96 VAL A CA 1
ATOM 679 C C . VAL A 1 96 ? 18.330 -3.022 -13.403 1.00 71.69 96 VAL A C 1
ATOM 681 O O . VAL A 1 96 ? 17.673 -2.784 -12.392 1.00 71.69 96 VAL A O 1
ATOM 684 N N . THR A 1 97 ? 19.579 -2.578 -13.562 1.00 69.81 97 THR A N 1
ATOM 685 C CA . THR A 1 97 ? 20.275 -1.727 -12.582 1.00 69.81 97 THR A CA 1
ATOM 686 C C . THR A 1 97 ? 20.264 -0.276 -13.057 1.00 69.81 97 THR A C 1
ATOM 688 O O . THR A 1 97 ? 20.922 0.059 -14.040 1.00 69.81 97 THR A O 1
ATOM 691 N N . ALA A 1 98 ? 19.542 0.600 -12.353 1.00 72.88 98 ALA A N 1
ATOM 692 C CA . ALA A 1 98 ? 19.502 2.037 -12.631 1.00 72.88 98 ALA A CA 1
ATOM 693 C C . ALA A 1 98 ? 20.175 2.829 -11.497 1.00 72.88 98 ALA A C 1
ATOM 695 O O . ALA A 1 98 ? 19.820 2.670 -10.333 1.00 72.88 98 ALA A O 1
ATOM 696 N N . SER A 1 99 ? 21.127 3.709 -11.828 1.00 69.00 99 SER A N 1
ATOM 697 C CA . SER A 1 99 ? 21.796 4.608 -10.868 1.00 69.00 99 SER A CA 1
ATOM 698 C C . SER A 1 99 ? 21.054 5.941 -10.642 1.00 69.00 99 SER A C 1
ATOM 700 O O . SER A 1 99 ? 21.555 6.804 -9.924 1.00 69.00 99 SER A O 1
ATOM 702 N N . GLY A 1 100 ? 19.865 6.115 -11.239 1.00 69.94 100 GLY A N 1
ATOM 703 C CA . GLY A 1 100 ? 19.044 7.334 -11.192 1.00 69.94 100 GLY A CA 1
ATOM 704 C C . GLY A 1 100 ? 17.539 7.057 -11.046 1.00 69.94 100 GLY A C 1
ATOM 705 O O . GLY A 1 100 ? 17.129 5.935 -10.758 1.00 69.94 100 GLY A O 1
ATOM 706 N N . GLN A 1 101 ? 16.702 8.087 -11.229 1.00 66.44 101 GLN A N 1
ATOM 707 C CA . GLN A 1 101 ? 15.245 7.973 -11.085 1.00 66.44 101 GLN A CA 1
ATOM 708 C C . GLN A 1 101 ? 14.642 7.054 -12.158 1.00 66.44 101 GLN A C 1
ATOM 710 O O . GLN A 1 101 ? 14.813 7.291 -13.352 1.00 66.44 101 GLN A O 1
ATOM 715 N N . VAL A 1 102 ? 13.870 6.055 -11.724 1.00 68.56 102 VAL A N 1
ATOM 716 C CA . VAL A 1 102 ? 12.997 5.265 -12.598 1.00 68.56 102 VAL A CA 1
ATOM 717 C C . VAL A 1 102 ? 11.612 5.894 -12.556 1.00 68.56 102 VAL A C 1
ATOM 719 O O . VAL A 1 102 ? 10.919 5.836 -11.541 1.00 68.56 102 VAL A O 1
ATOM 722 N N . SER A 1 103 ? 11.219 6.535 -13.651 1.00 68.69 103 SER A N 1
ATOM 723 C CA . SER A 1 103 ? 9.856 7.007 -13.854 1.00 68.69 103 SER A CA 1
ATOM 724 C C . SER A 1 103 ? 9.231 6.228 -14.997 1.00 68.69 103 SER A C 1
ATOM 726 O O . SER A 1 103 ? 9.812 6.043 -16.065 1.00 68.69 103 SER A O 1
ATOM 728 N N . SER A 1 104 ? 8.023 5.748 -14.770 1.00 64.81 104 SER A N 1
ATOM 729 C CA . SER A 1 104 ? 7.200 5.152 -15.804 1.00 64.81 104 SER A CA 1
ATOM 730 C C . SER A 1 104 ? 6.240 6.233 -16.294 1.00 64.81 104 SER A C 1
ATOM 732 O O . SER A 1 104 ? 5.294 6.620 -15.610 1.00 64.81 104 SER A O 1
ATOM 734 N N . ASN A 1 105 ? 6.532 6.794 -17.470 1.00 55.38 105 ASN A N 1
ATOM 735 C CA . ASN A 1 105 ? 5.720 7.848 -18.072 1.00 55.38 105 ASN A CA 1
ATOM 736 C C . ASN A 1 105 ? 4.397 7.255 -18.586 1.00 55.38 105 ASN A C 1
ATOM 738 O O . ASN A 1 105 ? 4.306 6.832 -19.736 1.00 55.38 105 ASN A O 1
ATOM 742 N N . GLY A 1 106 ? 3.397 7.175 -17.706 1.00 51.94 106 GLY A N 1
ATOM 743 C CA . GLY A 1 106 ? 2.039 6.738 -18.043 1.00 51.94 106 GLY A CA 1
ATOM 744 C C . GLY A 1 106 ? 1.666 5.300 -17.659 1.00 51.94 106 GLY A C 1
ATOM 745 O O . GLY A 1 106 ? 0.551 4.888 -17.959 1.00 51.94 106 GLY A O 1
ATOM 746 N N . ALA A 1 107 ? 2.531 4.542 -16.973 1.00 49.09 107 ALA A N 1
ATOM 747 C CA . ALA A 1 107 ? 2.204 3.209 -16.438 1.00 49.09 107 ALA A CA 1
ATOM 748 C C . ALA A 1 107 ? 2.692 3.069 -14.984 1.00 49.09 107 ALA A C 1
ATOM 750 O O . ALA A 1 107 ? 3.675 3.708 -14.644 1.00 49.09 107 ALA A O 1
ATOM 751 N N . PRO A 1 108 ? 2.068 2.276 -14.099 1.00 49.66 108 PRO A N 1
ATOM 752 C CA . PRO A 1 108 ? 2.596 2.030 -12.754 1.00 49.66 108 PRO A CA 1
ATOM 753 C C . PRO A 1 108 ? 3.779 1.047 -12.777 1.00 49.66 108 PRO A C 1
ATOM 755 O O . PRO A 1 108 ? 3.781 0.086 -13.549 1.00 49.66 108 PRO A O 1
ATOM 758 N N . LEU A 1 109 ? 4.764 1.250 -11.896 1.00 56.53 109 LEU A N 1
ATOM 759 C CA . LEU A 1 109 ? 5.803 0.250 -11.629 1.00 56.53 109 LEU A CA 1
ATOM 760 C C . LEU A 1 109 ? 5.164 -0.943 -10.906 1.00 56.53 109 LEU A C 1
ATOM 762 O O . LEU A 1 109 ? 4.660 -0.801 -9.793 1.00 56.53 109 LEU A O 1
ATOM 766 N N . LYS A 1 110 ? 5.171 -2.115 -11.545 1.00 48.25 110 LYS A N 1
ATOM 767 C CA . LYS A 1 110 ? 4.679 -3.374 -10.970 1.00 48.25 110 LYS A CA 1
ATOM 768 C C . LYS A 1 110 ? 5.878 -4.257 -10.626 1.00 48.25 110 LYS A C 1
ATOM 770 O O . LYS A 1 110 ? 6.719 -4.484 -11.488 1.00 48.25 110 LYS A O 1
ATOM 775 N N . SER A 1 111 ? 5.945 -4.775 -9.402 1.00 47.53 111 SER A N 1
ATOM 776 C CA . SER A 1 111 ? 6.888 -5.837 -9.029 1.00 47.53 111 SER A CA 1
ATOM 777 C C . SER A 1 111 ? 6.093 -7.090 -8.658 1.00 47.53 111 SER A C 1
ATOM 779 O O . SER A 1 111 ? 5.190 -7.035 -7.820 1.00 47.53 111 SER A O 1
ATOM 781 N N . GLN A 1 112 ? 6.398 -8.194 -9.342 1.00 42.72 112 GLN A N 1
ATOM 782 C CA . GLN A 1 112 ? 5.619 -9.434 -9.338 1.00 42.72 112 GLN A CA 1
ATOM 783 C C . GLN A 1 112 ? 5.606 -10.174 -7.977 1.00 42.72 112 GLN A C 1
ATOM 785 O O . GLN A 1 112 ? 4.611 -10.845 -7.721 1.00 42.72 112 GLN A O 1
ATOM 790 N N . PRO A 1 113 ? 6.591 -9.990 -7.062 1.00 36.44 113 PRO A N 1
ATOM 791 C CA . PRO A 1 113 ? 6.505 -10.489 -5.686 1.00 36.44 113 PRO A CA 1
ATOM 792 C C . PRO A 1 113 ? 6.384 -9.379 -4.621 1.00 36.44 113 PRO A C 1
ATOM 794 O O . PRO A 1 113 ? 6.860 -9.556 -3.503 1.00 36.44 113 PRO A O 1
ATOM 797 N N . SER A 1 114 ? 5.815 -8.203 -4.922 1.00 38.31 114 SER A N 1
ATOM 798 C CA . SER A 1 114 ? 5.706 -7.126 -3.913 1.00 38.31 114 SER A CA 1
ATOM 799 C C . SER A 1 114 ? 4.736 -7.490 -2.778 1.00 38.31 114 SER A C 1
ATOM 801 O O . SER A 1 114 ? 3.571 -7.105 -2.799 1.00 38.31 114 SER A O 1
ATOM 803 N N . TYR A 1 115 ? 5.232 -8.174 -1.749 1.00 40.47 115 TYR A N 1
ATOM 804 C CA . TYR A 1 115 ? 4.659 -8.140 -0.406 1.00 40.47 115 TYR A CA 1
ATOM 805 C C . TYR A 1 115 ? 5.148 -6.854 0.252 1.00 40.47 115 TYR A C 1
ATOM 807 O O . TYR A 1 115 ? 6.337 -6.698 0.528 1.00 40.47 115 TYR A O 1
ATOM 815 N N . ASN A 1 116 ? 4.254 -5.900 0.496 1.00 36.31 116 ASN A N 1
ATOM 816 C CA . ASN A 1 116 ? 4.624 -4.675 1.196 1.00 36.31 116 ASN A CA 1
ATOM 817 C C . ASN A 1 116 ? 4.925 -4.964 2.677 1.00 36.31 116 ASN A C 1
ATOM 819 O O . ASN A 1 116 ? 4.024 -4.883 3.502 1.00 36.31 116 ASN A O 1
ATOM 823 N N . TYR A 1 117 ? 6.193 -5.234 3.009 1.00 31.12 117 TYR A N 1
ATOM 824 C CA . TYR A 1 117 ? 6.810 -4.884 4.299 1.00 31.12 117 TYR A CA 1
ATOM 825 C C . TYR A 1 117 ? 8.324 -4.605 4.159 1.00 31.12 117 TYR A C 1
ATOM 827 O O . TYR A 1 117 ? 9.136 -5.527 4.198 1.00 31.12 117 TYR A O 1
ATOM 835 N N . PRO A 1 118 ? 8.719 -3.317 4.071 1.00 31.23 118 PRO A N 1
ATOM 836 C CA . PRO A 1 118 ? 10.021 -2.847 4.556 1.00 31.23 118 PRO A CA 1
ATOM 837 C C . PRO A 1 118 ? 9.877 -1.778 5.659 1.00 31.23 118 PRO A C 1
ATOM 839 O O . PRO A 1 118 ? 9.275 -0.719 5.475 1.00 31.23 118 PRO A O 1
ATOM 842 N N . VAL A 1 119 ? 10.482 -2.058 6.816 1.00 41.62 119 VAL A N 1
ATOM 843 C CA . VAL A 1 119 ? 10.629 -1.166 7.977 1.00 41.62 119 VAL A CA 1
ATOM 844 C C . VAL A 1 119 ? 11.799 -0.200 7.733 1.00 41.62 119 VAL A C 1
ATOM 846 O O . VAL A 1 119 ? 12.951 -0.576 7.920 1.00 41.62 119 VAL A O 1
ATOM 849 N N . ALA A 1 120 ? 11.520 1.049 7.336 1.00 34.44 120 ALA A N 1
ATOM 850 C CA . ALA A 1 120 ? 12.474 2.166 7.396 1.00 34.44 120 ALA A CA 1
ATOM 851 C C . ALA A 1 120 ? 11.749 3.524 7.575 1.00 34.44 120 ALA A C 1
ATOM 853 O O . ALA A 1 120 ? 11.285 4.159 6.633 1.00 34.44 120 ALA A O 1
ATOM 854 N N . THR A 1 121 ? 11.604 3.902 8.849 1.00 35.38 121 THR A N 1
ATOM 855 C CA . THR A 1 121 ? 11.552 5.256 9.452 1.00 35.38 121 THR A CA 1
ATOM 856 C C . THR A 1 121 ? 10.600 6.357 8.955 1.00 35.38 121 THR A C 1
ATOM 858 O O . THR A 1 121 ? 10.624 7.448 9.522 1.00 35.38 121 THR A O 1
ATOM 861 N N . SER A 1 122 ? 9.679 6.134 8.018 1.00 38.16 122 SER A N 1
ATOM 862 C CA . SER A 1 122 ? 8.586 7.093 7.754 1.00 38.16 122 SER A CA 1
ATOM 863 C C . SER A 1 122 ? 7.346 6.403 7.192 1.00 38.16 122 SER A C 1
ATOM 865 O O . SER A 1 122 ? 7.111 6.438 5.987 1.00 38.16 122 SER A O 1
ATOM 867 N N . TYR A 1 123 ? 6.529 5.778 8.048 1.00 43.19 123 TYR A N 1
ATOM 868 C CA . TYR A 1 123 ? 5.238 5.254 7.598 1.00 43.19 123 TYR A CA 1
ATOM 869 C C . TYR A 1 123 ? 4.351 6.434 7.192 1.00 43.19 123 TYR A C 1
ATOM 871 O O . TYR A 1 123 ? 3.868 7.189 8.037 1.00 43.19 123 TYR A O 1
ATOM 879 N N . LYS A 1 124 ? 4.159 6.617 5.888 1.00 49.06 124 LYS A N 1
ATOM 880 C CA . LYS A 1 124 ? 3.081 7.446 5.367 1.00 49.06 124 LYS A CA 1
ATOM 881 C C . LYS A 1 124 ? 2.069 6.500 4.747 1.00 49.06 124 LYS A C 1
ATOM 883 O O . LYS A 1 124 ? 2.400 5.800 3.796 1.00 49.06 124 LYS A O 1
ATOM 888 N N . GLY A 1 125 ? 0.857 6.473 5.301 1.00 54.06 125 GLY A N 1
ATOM 889 C CA . GLY A 1 125 ? -0.270 5.821 4.645 1.00 54.06 125 GLY A CA 1
ATOM 890 C C . GLY A 1 125 ? -0.446 6.458 3.272 1.00 54.06 125 GLY A C 1
ATOM 891 O O . GLY A 1 125 ? -0.776 7.645 3.179 1.00 54.06 125 GLY A O 1
ATOM 892 N N . ALA A 1 126 ? -0.125 5.695 2.233 1.00 59.50 126 ALA A N 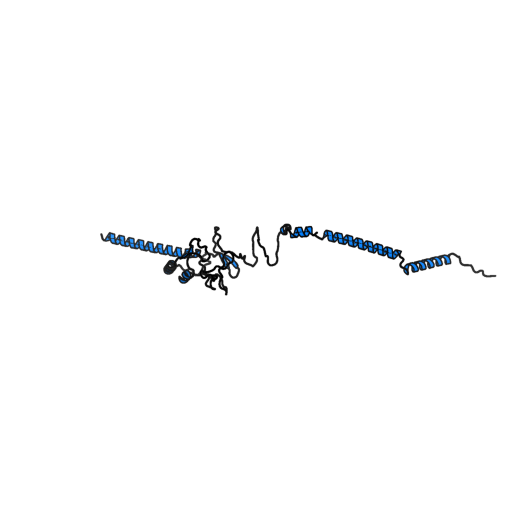1
ATOM 893 C CA . ALA A 1 126 ? -0.292 6.119 0.862 1.00 59.50 126 ALA A CA 1
ATOM 894 C C . ALA A 1 126 ? -1.601 5.546 0.333 1.00 59.50 126 ALA A C 1
ATOM 896 O O . ALA A 1 126 ? -1.914 4.380 0.570 1.00 59.50 126 ALA A O 1
ATOM 897 N N . TRP A 1 127 ? -2.361 6.372 -0.368 1.00 61.75 127 TRP A N 1
ATOM 898 C CA . TRP A 1 127 ? -3.464 5.897 -1.187 1.00 61.75 127 TRP A CA 1
ATOM 899 C C . TRP A 1 127 ? -2.996 5.888 -2.637 1.00 61.75 127 TRP A C 1
ATOM 901 O O . TRP A 1 127 ? -2.167 6.706 -3.044 1.00 61.75 127 TRP A O 1
ATOM 911 N N . ILE A 1 128 ? -3.510 4.934 -3.399 1.00 58.34 128 ILE A N 1
ATOM 912 C CA . ILE A 1 128 ? -3.332 4.895 -4.843 1.00 58.34 128 ILE A CA 1
ATOM 913 C C . ILE A 1 128 ? -4.664 5.324 -5.430 1.00 58.34 128 ILE A C 1
ATOM 915 O O . ILE A 1 128 ? -5.694 4.728 -5.116 1.00 58.34 128 ILE A O 1
ATOM 919 N N . ASP A 1 129 ? -4.650 6.373 -6.245 1.00 49.03 129 ASP A N 1
ATOM 920 C CA . ASP A 1 129 ? -5.824 6.731 -7.028 1.00 49.03 129 ASP A CA 1
ATOM 921 C C . ASP A 1 129 ? -6.161 5.568 -7.966 1.00 49.03 129 ASP A C 1
ATOM 923 O O . ASP A 1 129 ? -5.360 5.232 -8.841 1.00 49.03 129 ASP A O 1
ATOM 927 N N . GLY A 1 130 ? -7.341 4.967 -7.819 1.00 48.28 130 GLY A N 1
ATOM 928 C CA . GLY A 1 130 ? -7.789 3.915 -8.730 1.00 48.28 130 GLY A CA 1
ATOM 929 C C . GLY A 1 130 ? -7.909 4.393 -10.183 1.00 48.28 130 GLY A C 1
ATOM 930 O O . GLY A 1 130 ? -7.758 3.586 -11.096 1.00 48.28 130 GLY A O 1
ATOM 931 N N . ALA A 1 131 ? -8.136 5.693 -10.407 1.00 43.72 131 ALA A N 1
ATOM 932 C CA . ALA A 1 131 ? -8.324 6.273 -11.735 1.00 43.72 131 ALA A CA 1
ATOM 933 C C . ALA A 1 131 ? -7.024 6.792 -12.370 1.00 43.72 131 ALA A C 1
ATOM 935 O O . ALA A 1 131 ? -6.846 6.681 -13.582 1.00 43.72 131 ALA A O 1
ATOM 936 N N . THR A 1 132 ? -6.118 7.376 -11.581 1.00 43.31 132 THR A N 1
ATOM 937 C CA . THR A 1 132 ? -4.896 8.023 -12.105 1.00 43.31 132 THR A CA 1
ATOM 938 C C . THR A 1 132 ? -3.604 7.298 -11.740 1.00 43.31 132 THR A C 1
ATOM 940 O O . THR A 1 132 ? -2.530 7.699 -12.192 1.00 43.31 132 THR A O 1
ATOM 943 N N . TYR A 1 133 ? -3.687 6.241 -10.924 1.00 50.34 133 TYR A N 1
ATOM 944 C CA . TYR A 1 133 ? -2.551 5.504 -10.358 1.00 50.34 133 TYR A CA 1
ATOM 945 C C . TYR A 1 133 ? -1.534 6.398 -9.638 1.00 50.34 133 TYR A C 1
ATOM 947 O O . TYR A 1 133 ? -0.391 5.998 -9.405 1.00 50.34 133 TYR A O 1
ATOM 955 N N . GLN A 1 134 ? -1.939 7.618 -9.281 1.00 47.00 134 GLN A N 1
ATOM 956 C CA . GLN A 1 134 ? -1.116 8.522 -8.506 1.00 47.00 134 GLN A CA 1
ATOM 957 C C . GLN A 1 134 ? -1.016 8.005 -7.079 1.00 47.00 134 GLN A C 1
ATOM 959 O O . GLN A 1 134 ? -2.011 7.626 -6.462 1.00 47.00 134 GLN A O 1
ATOM 964 N N . ILE A 1 135 ? 0.207 8.010 -6.560 1.00 55.03 135 ILE A N 1
ATOM 965 C CA . ILE A 1 135 ? 0.480 7.697 -5.164 1.00 55.03 135 ILE A CA 1
ATOM 966 C C . ILE A 1 135 ? 0.377 9.009 -4.390 1.00 55.03 135 ILE A C 1
ATOM 968 O O . ILE A 1 135 ? 1.196 9.913 -4.565 1.00 55.03 135 ILE A O 1
ATOM 972 N N . GLY A 1 136 ? -0.649 9.117 -3.555 1.00 58.06 136 GLY A N 1
ATOM 973 C CA . GLY A 1 136 ? -0.882 10.261 -2.684 1.00 58.06 136 GLY A CA 1
ATOM 974 C C . GLY A 1 136 ? -0.761 9.892 -1.211 1.00 58.06 136 GLY A C 1
ATOM 975 O O . GLY A 1 136 ? -0.566 8.735 -0.852 1.00 58.06 136 GLY A O 1
ATOM 976 N N . TYR A 1 137 ? -0.897 10.887 -0.336 1.00 61.06 137 TYR A N 1
ATOM 977 C CA . TYR A 1 137 ? -0.936 10.688 1.114 1.00 61.06 137 TYR A CA 1
ATOM 978 C C . TYR A 1 137 ? -2.292 11.101 1.670 1.00 61.06 137 TYR A C 1
ATOM 980 O O . TYR A 1 137 ? -2.867 12.102 1.231 1.00 61.06 137 TYR A O 1
ATOM 988 N N . SER A 1 138 ? -2.801 10.355 2.648 1.00 64.25 138 SER A N 1
ATOM 989 C CA . SER A 1 138 ? -4.047 10.722 3.324 1.00 64.25 138 SER A CA 1
ATOM 990 C C . SER A 1 138 ? -3.800 11.937 4.218 1.00 64.25 138 SER A C 1
ATOM 992 O O . SER A 1 138 ? -3.084 11.857 5.217 1.00 64.25 138 SER A O 1
ATOM 994 N N . SER A 1 139 ? -4.366 13.089 3.850 1.00 63.91 139 SER A N 1
ATOM 995 C CA . SER A 1 139 ? -4.256 14.311 4.649 1.00 63.91 139 SER A CA 1
ATOM 996 C C . SER A 1 139 ? -5.063 14.190 5.944 1.00 63.91 139 SER A C 1
ATOM 998 O O . SER A 1 139 ? -6.261 13.905 5.932 1.00 63.91 139 SER A O 1
ATOM 1000 N N . SER A 1 140 ? -4.420 14.488 7.074 1.00 68.31 140 SER A N 1
ATOM 1001 C CA . SER A 1 140 ? -5.085 14.611 8.379 1.00 68.31 140 SER A CA 1
ATOM 1002 C C . SER A 1 140 ? -5.590 16.027 8.675 1.00 68.31 140 SER A C 1
ATOM 1004 O O . SER A 1 140 ? -6.104 16.265 9.767 1.00 68.31 140 SER A O 1
ATOM 1006 N N . ALA A 1 141 ? -5.462 16.970 7.734 1.00 67.62 141 ALA A N 1
ATOM 1007 C CA . ALA A 1 141 ? -5.903 18.347 7.931 1.00 67.62 141 ALA A CA 1
ATOM 1008 C C . ALA A 1 141 ? -7.431 18.432 8.089 1.00 67.62 141 ALA A C 1
ATOM 1010 O O . ALA A 1 141 ? -8.176 17.810 7.338 1.00 67.62 141 ALA A O 1
ATOM 1011 N N . GLY A 1 142 ? -7.912 19.243 9.036 1.00 69.00 142 GLY A N 1
ATOM 1012 C CA . GLY A 1 142 ? -9.355 19.410 9.265 1.00 69.00 142 GLY A CA 1
ATOM 1013 C C . GLY A 1 142 ? -10.108 19.910 8.028 1.00 69.00 142 GLY A C 1
ATOM 1014 O O . GLY A 1 142 ? -11.220 19.470 7.777 1.00 69.00 142 GLY A O 1
ATOM 1015 N N . VAL A 1 143 ? -9.468 20.746 7.202 1.00 71.56 143 VAL A N 1
ATOM 1016 C CA . VAL A 1 143 ? -10.042 21.274 5.947 1.00 71.56 143 VAL A CA 1
ATOM 1017 C C . VAL A 1 143 ? -10.274 20.203 4.879 1.00 71.56 143 VAL A C 1
ATOM 1019 O O . VAL A 1 143 ? -11.052 20.426 3.959 1.00 71.56 143 VAL A O 1
ATOM 1022 N N . THR A 1 144 ? -9.616 19.045 4.993 1.00 69.06 144 THR A N 1
ATOM 1023 C CA . THR A 1 144 ? -9.808 17.902 4.090 1.00 69.06 144 THR A CA 1
ATOM 1024 C C . THR A 1 144 ? -10.747 16.847 4.681 1.00 69.06 144 THR A C 1
ATOM 1026 O O . THR A 1 144 ? -10.830 15.747 4.144 1.00 69.06 144 THR A O 1
ATOM 1029 N N . LYS A 1 145 ? -11.432 17.142 5.796 1.00 76.75 145 LYS A N 1
ATOM 1030 C CA . LYS A 1 145 ? -12.371 16.233 6.466 1.00 76.75 145 LYS A CA 1
ATOM 1031 C C . LYS A 1 145 ? -13.750 16.879 6.568 1.00 76.75 145 LYS A C 1
ATOM 1033 O O . LYS A 1 145 ? -13.875 18.070 6.826 1.00 76.75 145 LYS A O 1
ATOM 1038 N N . THR A 1 146 ? -14.794 16.080 6.393 1.00 81.94 146 THR A N 1
ATOM 1039 C CA . THR A 1 146 ? -16.193 16.511 6.507 1.00 81.94 146 THR A CA 1
ATOM 1040 C C . THR A 1 146 ? -16.970 15.526 7.377 1.00 81.94 146 THR A C 1
ATOM 1042 O O . THR A 1 146 ? -16.500 14.413 7.604 1.00 81.94 146 THR A O 1
ATOM 1045 N N . GLY A 1 147 ? -18.127 15.942 7.899 1.00 86.06 147 GLY A N 1
ATOM 1046 C CA . GLY A 1 147 ? -19.003 15.073 8.694 1.00 86.06 147 GLY A CA 1
ATOM 1047 C C . GLY A 1 147 ? -18.385 14.571 10.002 1.00 86.06 147 GLY A C 1
ATOM 1048 O O . GLY A 1 147 ? -18.724 13.486 10.459 1.00 86.06 147 GLY A O 1
ATOM 1049 N N . LEU A 1 148 ? -17.453 15.324 10.596 1.00 85.81 148 LEU A N 1
ATOM 1050 C CA . LEU A 1 148 ? -16.779 14.908 11.824 1.00 85.81 148 LEU A CA 1
ATOM 1051 C C . LEU A 1 148 ? -17.747 14.919 13.012 1.00 85.81 148 LEU A C 1
ATOM 1053 O O . LEU A 1 148 ? -18.166 15.981 13.473 1.00 85.81 148 LEU A O 1
ATOM 1057 N N . THR A 1 149 ? -18.035 13.737 13.545 1.00 88.81 149 THR A N 1
ATOM 1058 C CA . THR A 1 149 ? -18.746 13.543 14.812 1.00 88.81 149 THR A CA 1
ATOM 1059 C C . THR A 1 149 ? -17.813 12.928 15.847 1.00 88.81 149 THR A C 1
ATOM 1061 O O . THR A 1 149 ? -16.924 12.141 15.519 1.00 88.81 149 THR A O 1
ATOM 1064 N N . ALA A 1 150 ? -17.995 13.292 17.116 1.00 88.50 150 ALA A N 1
ATOM 1065 C CA . ALA A 1 150 ? -17.275 12.638 18.203 1.00 88.50 150 ALA A CA 1
ATOM 1066 C C . ALA A 1 150 ? -17.767 11.192 18.373 1.00 88.50 150 ALA A C 1
ATOM 1068 O O . ALA A 1 150 ? -18.959 10.932 18.221 1.00 88.50 150 ALA A O 1
ATOM 1069 N N . MET A 1 151 ? -16.859 10.277 18.728 1.00 87.31 151 MET A N 1
ATOM 1070 C CA . MET A 1 151 ? -17.243 8.923 19.133 1.00 87.31 151 MET A CA 1
ATOM 1071 C C . MET A 1 151 ? -18.046 8.974 20.434 1.00 87.31 151 MET A C 1
ATOM 1073 O O . MET A 1 151 ? -17.663 9.650 21.392 1.00 87.31 151 MET A O 1
ATOM 1077 N N . THR A 1 152 ? -19.155 8.251 20.450 1.00 89.50 152 THR A N 1
ATOM 1078 C CA . THR A 1 152 ? -20.049 8.071 21.592 1.00 89.50 152 THR A CA 1
ATOM 1079 C C . THR A 1 152 ? -19.554 6.954 22.518 1.00 89.50 152 THR A C 1
ATOM 1081 O O . THR A 1 152 ? -18.646 6.193 22.179 1.00 89.50 152 THR A O 1
ATOM 1084 N N . ALA A 1 153 ? -20.164 6.831 23.700 1.00 85.44 153 ALA A N 1
ATOM 1085 C CA . ALA A 1 153 ? -19.902 5.705 24.600 1.00 85.44 153 ALA A CA 1
ATOM 1086 C C . ALA A 1 153 ? -20.296 4.360 23.964 1.00 85.44 153 ALA A C 1
ATOM 1088 O O . ALA A 1 153 ? -19.587 3.371 24.132 1.00 85.44 153 ALA A O 1
ATOM 1089 N N . ASP A 1 154 ? -21.373 4.334 23.177 1.00 89.94 154 ASP A N 1
ATOM 1090 C CA . ASP A 1 154 ? -21.797 3.132 22.459 1.00 89.94 154 ASP A CA 1
ATOM 1091 C C . ASP A 1 154 ? -20.785 2.740 21.378 1.00 89.94 154 ASP A C 1
ATOM 1093 O O . ASP A 1 154 ? -20.504 1.557 21.204 1.00 89.94 154 ASP A O 1
ATOM 1097 N N . ASP A 1 155 ? -20.169 3.711 20.695 1.00 88.56 155 ASP A N 1
ATOM 1098 C CA . ASP A 1 155 ? -19.070 3.438 19.758 1.00 88.56 155 ASP A CA 1
ATOM 1099 C C . ASP A 1 155 ? -17.877 2.812 20.485 1.00 88.56 155 ASP A C 1
ATOM 1101 O O . ASP A 1 155 ? -17.335 1.801 20.049 1.00 88.56 155 ASP A O 1
ATOM 1105 N N . VAL A 1 156 ? -17.495 3.369 21.633 1.00 86.94 156 VAL A N 1
ATOM 1106 C CA . VAL A 1 156 ? -16.424 2.820 22.477 1.00 86.94 156 VAL A CA 1
ATOM 1107 C C . VAL A 1 156 ? -16.734 1.383 22.909 1.00 86.94 156 VAL A C 1
ATOM 1109 O O . VAL A 1 156 ? -15.878 0.510 22.776 1.00 86.94 156 VAL A O 1
ATOM 1112 N N . ASN A 1 157 ? -17.960 1.111 23.357 1.00 87.44 157 ASN A N 1
ATOM 1113 C CA . ASN A 1 157 ? -18.382 -0.223 23.785 1.00 87.44 157 ASN A CA 1
ATOM 1114 C C . ASN A 1 157 ? -18.375 -1.228 22.628 1.00 87.44 157 ASN A C 1
ATOM 1116 O O . ASN A 1 157 ? -17.892 -2.348 22.790 1.00 87.44 157 ASN A O 1
ATOM 1120 N N . ARG A 1 158 ? -18.846 -0.825 21.442 1.00 89.69 158 ARG A N 1
ATOM 1121 C CA . ARG A 1 158 ? -18.768 -1.657 20.233 1.00 89.69 158 ARG A CA 1
ATOM 1122 C C . ARG A 1 158 ? -17.322 -1.973 19.868 1.00 89.69 158 ARG A C 1
ATOM 1124 O O . ARG A 1 158 ? -17.020 -3.121 19.559 1.00 89.69 158 ARG A O 1
ATOM 1131 N N . PHE A 1 159 ? -16.416 -1.001 19.972 1.00 88.19 159 PHE A N 1
ATOM 1132 C CA . PHE A 1 159 ? -14.992 -1.234 19.727 1.00 88.19 159 PHE A CA 1
ATOM 1133 C C . PHE A 1 159 ? -14.374 -2.204 20.743 1.00 88.19 159 PHE A C 1
ATOM 1135 O O . PHE A 1 159 ? -13.650 -3.119 20.365 1.00 88.19 159 PHE A O 1
ATOM 1142 N N . LEU A 1 160 ? -14.683 -2.038 22.031 1.00 88.75 160 LEU A N 1
ATOM 1143 C CA . LEU A 1 160 ? -14.207 -2.923 23.101 1.00 88.75 160 LEU A CA 1
ATOM 1144 C C . LEU A 1 160 ? -14.762 -4.346 23.007 1.00 88.75 160 LEU A C 1
ATOM 1146 O O . LEU A 1 160 ? -14.151 -5.269 23.538 1.00 88.75 160 LEU A O 1
ATOM 1150 N N . SER A 1 161 ? -15.906 -4.527 22.344 1.00 89.94 161 SER A N 1
ATOM 1151 C CA . SER A 1 161 ? -16.495 -5.849 22.119 1.00 89.94 161 SER A CA 1
ATOM 1152 C C . SER A 1 161 ? -15.779 -6.668 21.039 1.00 89.94 161 SER A C 1
ATOM 1154 O O . SER A 1 161 ? -16.042 -7.863 20.906 1.00 89.94 161 SER A O 1
ATOM 1156 N N . LEU A 1 162 ? -14.864 -6.051 20.280 1.00 90.44 162 LEU A N 1
ATOM 1157 C CA . LEU A 1 162 ? -14.061 -6.756 19.288 1.00 90.44 162 LEU A CA 1
ATOM 1158 C C . LEU A 1 162 ? -13.169 -7.798 19.966 1.00 90.44 162 LEU A C 1
ATOM 1160 O O . LEU A 1 162 ? -12.470 -7.508 20.937 1.00 90.44 162 LEU A O 1
ATOM 1164 N N . THR A 1 163 ? -13.165 -9.012 19.420 1.00 92.62 163 THR A N 1
ATOM 1165 C CA . THR A 1 163 ? -12.355 -10.114 19.946 1.00 92.62 163 THR A CA 1
ATOM 1166 C C . THR A 1 163 ? -10.991 -10.134 19.252 1.00 92.62 163 THR A C 1
ATOM 1168 O O . THR A 1 163 ? -10.933 -10.337 18.039 1.00 92.62 163 THR A O 1
ATOM 1171 N N . PRO A 1 164 ? -9.873 -9.927 19.974 1.00 90.56 164 PRO A N 1
ATOM 1172 C CA . PRO A 1 164 ? -8.549 -10.139 19.413 1.00 90.56 164 PRO A CA 1
ATOM 1173 C C . PRO A 1 164 ? -8.235 -11.636 19.340 1.00 90.56 164 PRO A C 1
ATOM 1175 O O . PRO A 1 164 ? -8.500 -12.393 20.275 1.00 90.56 164 PRO A O 1
ATOM 1178 N N . TYR A 1 165 ? -7.601 -12.050 18.250 1.00 90.81 165 TYR A N 1
ATOM 1179 C CA . TYR A 1 165 ? -7.184 -13.430 18.022 1.00 90.81 165 TYR A CA 1
ATOM 1180 C C . TYR A 1 165 ? -5.661 -13.537 18.021 1.00 90.81 165 TYR A C 1
ATOM 1182 O O . TYR A 1 165 ? -4.968 -12.652 17.525 1.00 90.81 165 TYR A O 1
ATOM 1190 N N . TRP A 1 166 ? -5.136 -14.646 18.534 1.00 93.94 166 TRP A N 1
ATOM 1191 C CA . TRP A 1 166 ? -3.759 -15.065 18.276 1.00 93.94 166 TRP A CA 1
ATOM 1192 C C . TRP A 1 166 ? -3.781 -16.158 17.220 1.00 93.94 166 TRP A C 1
ATOM 1194 O O . TRP A 1 166 ? -4.527 -17.126 17.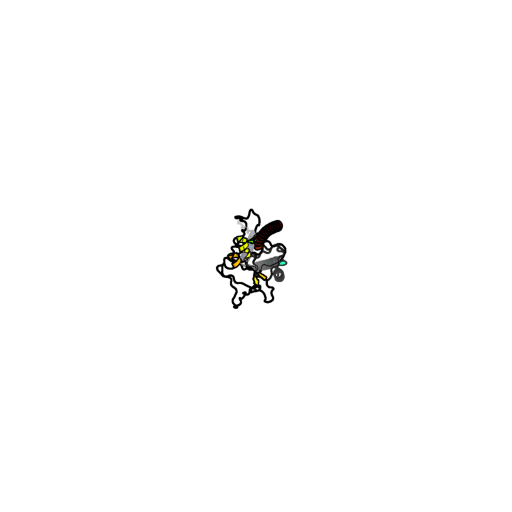352 1.00 93.94 166 TRP A O 1
ATOM 1204 N N . GLY A 1 167 ? -2.969 -16.022 16.179 1.00 90.31 167 GLY A N 1
ATOM 1205 C CA . GLY A 1 167 ? -2.954 -17.005 15.103 1.00 90.31 167 GLY A CA 1
ATOM 1206 C C . GLY A 1 167 ? -1.745 -16.879 14.199 1.00 90.31 167 GLY A C 1
ATOM 1207 O O . GLY A 1 167 ? -0.759 -16.224 14.535 1.00 90.31 167 GLY A O 1
ATOM 1208 N N . ARG A 1 168 ? -1.848 -17.475 13.019 1.00 83.69 168 ARG A N 1
ATOM 1209 C CA . ARG A 1 168 ? -0.874 -17.371 11.935 1.00 83.69 168 ARG A CA 1
ATOM 1210 C C . ARG A 1 168 ? -1.629 -17.190 10.632 1.00 83.69 168 ARG A C 1
ATOM 1212 O O . ARG A 1 168 ? -2.783 -17.607 10.532 1.00 83.69 168 ARG A O 1
ATOM 1219 N N . TYR A 1 169 ? -0.980 -16.596 9.643 1.00 79.69 169 TYR A N 1
ATOM 1220 C CA . TYR A 1 169 ? -1.487 -16.733 8.289 1.00 79.69 169 TYR A CA 1
ATOM 1221 C C . TYR A 1 169 ? -1.330 -18.181 7.835 1.00 79.69 169 TYR A C 1
ATOM 1223 O O . TYR A 1 169 ? -0.398 -18.868 8.241 1.00 79.69 169 TYR A O 1
ATOM 1231 N N . VAL A 1 170 ? -2.220 -18.633 6.957 1.00 76.69 170 VAL A N 1
ATOM 1232 C CA . VAL A 1 170 ? -2.166 -19.992 6.392 1.00 76.69 170 VAL A CA 1
ATOM 1233 C C . VAL A 1 170 ? -0.890 -20.257 5.580 1.00 76.69 170 VAL A C 1
ATOM 1235 O O . VAL A 1 170 ? -0.548 -21.405 5.338 1.00 76.69 170 VAL A O 1
ATOM 1238 N N . TRP A 1 171 ? -0.178 -19.200 5.179 1.00 72.25 171 TRP A N 1
ATOM 1239 C CA . TRP A 1 171 ? 1.110 -19.256 4.480 1.00 72.25 171 TRP A CA 1
ATOM 1240 C C . TRP A 1 171 ? 2.321 -19.008 5.390 1.00 72.25 171 TRP A C 1
ATOM 1242 O O . TRP A 1 171 ? 3.449 -18.949 4.902 1.00 72.25 171 TRP A O 1
ATOM 1252 N N . ASP A 1 172 ? 2.113 -18.792 6.691 1.00 72.88 172 ASP A N 1
ATOM 1253 C CA . ASP A 1 172 ? 3.230 -18.733 7.630 1.00 72.88 172 ASP A CA 1
ATOM 1254 C C . ASP A 1 172 ? 3.787 -20.153 7.834 1.00 72.88 172 ASP A C 1
ATOM 1256 O O . ASP A 1 172 ? 3.034 -21.125 7.876 1.00 72.88 172 ASP A O 1
ATOM 1260 N N . ALA A 1 173 ? 5.104 -20.276 8.005 1.00 78.06 173 ALA A N 1
ATOM 1261 C CA . ALA A 1 173 ? 5.714 -21.546 8.397 1.00 78.06 173 ALA A CA 1
ATOM 1262 C C . ALA A 1 173 ? 5.205 -21.994 9.781 1.00 78.06 173 ALA A C 1
ATOM 1264 O O . ALA A 1 173 ? 4.908 -21.149 10.633 1.00 78.06 173 ALA A O 1
ATOM 1265 N N . ASP A 1 174 ? 5.156 -23.306 10.032 1.00 83.94 174 ASP A N 1
ATOM 1266 C CA . ASP A 1 174 ? 4.627 -23.885 11.281 1.00 83.94 174 ASP A CA 1
ATOM 1267 C C . ASP A 1 174 ? 5.327 -23.357 12.547 1.00 83.94 174 ASP A C 1
ATOM 1269 O O . ASP A 1 174 ? 4.711 -23.218 13.611 1.00 83.94 174 ASP A O 1
ATOM 1273 N N . ASP A 1 175 ? 6.613 -23.028 12.431 1.00 86.00 175 ASP A N 1
ATOM 1274 C CA . ASP A 1 175 ? 7.454 -22.487 13.497 1.00 86.00 175 ASP A CA 1
ATOM 1275 C C . ASP A 1 175 ? 7.373 -20.957 13.635 1.00 86.00 175 ASP A C 1
ATOM 1277 O O . ASP A 1 175 ? 7.952 -20.385 14.562 1.00 86.00 175 ASP A O 1
ATOM 1281 N N . SER A 1 176 ? 6.611 -20.278 12.773 1.00 78.00 176 SER A N 1
ATOM 1282 C CA . SER A 1 176 ? 6.442 -18.828 12.845 1.00 78.00 176 SER A CA 1
ATOM 1283 C C . SER A 1 176 ? 5.802 -18.418 14.178 1.00 78.00 176 SER A C 1
ATOM 1285 O O . SER A 1 176 ? 4.901 -19.102 14.684 1.00 78.00 176 SER A O 1
ATOM 1287 N N . PRO A 1 177 ? 6.200 -17.280 14.771 1.00 87.12 177 PRO A N 1
ATOM 1288 C CA . PRO A 1 177 ? 5.516 -16.742 15.940 1.00 87.12 177 PRO A CA 1
ATOM 1289 C C . PRO A 1 177 ? 4.044 -16.444 15.643 1.00 87.12 177 PRO A C 1
ATOM 1291 O O . PRO A 1 177 ? 3.701 -15.985 14.551 1.00 87.12 177 PRO A O 1
ATOM 1294 N N . ALA A 1 178 ? 3.177 -16.659 16.633 1.00 86.38 178 ALA A N 1
ATOM 1295 C CA . ALA A 1 178 ? 1.794 -16.216 16.536 1.00 86.38 178 ALA A CA 1
ATOM 1296 C C . ALA A 1 178 ? 1.729 -14.681 16.473 1.00 86.38 178 ALA A C 1
ATOM 1298 O O . ALA A 1 178 ? 2.482 -13.977 17.148 1.00 86.38 178 ALA A O 1
ATOM 1299 N N . LYS A 1 179 ? 0.803 -14.172 15.668 1.00 83.44 179 LYS A N 1
ATOM 1300 C CA . LYS A 1 179 ? 0.525 -12.747 15.480 1.00 83.44 179 LYS A CA 1
ATOM 1301 C C . LYS A 1 179 ? -0.830 -12.415 16.103 1.00 83.44 179 LYS A C 1
ATOM 1303 O O . LYS A 1 179 ? -1.679 -13.295 16.256 1.00 83.44 179 LYS A O 1
ATOM 1308 N N . VAL A 1 180 ? -1.017 -11.147 16.461 1.00 84.69 180 VAL A N 1
ATOM 1309 C CA . VAL A 1 180 ? -2.296 -10.632 16.964 1.00 84.69 180 VAL A CA 1
ATOM 1310 C C . VAL A 1 180 ? -3.138 -10.160 15.787 1.00 84.69 180 VAL A C 1
ATOM 1312 O O . VAL A 1 180 ? -2.670 -9.369 14.969 1.00 84.69 180 VAL A O 1
ATOM 1315 N N . PHE A 1 181 ? -4.384 -10.614 15.735 1.00 84.50 181 PHE A N 1
ATOM 1316 C CA . PHE A 1 181 ? -5.338 -10.310 14.682 1.00 84.50 181 PHE A CA 1
ATOM 1317 C C . PHE A 1 181 ? -6.621 -9.706 15.238 1.00 84.50 181 PHE A C 1
ATOM 1319 O O . PHE A 1 181 ? -7.036 -9.972 16.364 1.00 84.50 181 PHE A O 1
ATOM 1326 N N . LEU A 1 182 ? -7.268 -8.936 14.376 1.00 88.88 182 LEU A N 1
ATOM 1327 C CA . LEU A 1 182 ? -8.699 -8.680 14.416 1.00 88.88 182 LEU A CA 1
ATOM 1328 C C . LEU A 1 182 ? -9.239 -9.200 13.090 1.00 88.88 182 LEU A C 1
ATOM 1330 O O . LEU A 1 182 ? -8.530 -9.147 12.082 1.00 88.88 182 LEU A O 1
ATOM 1334 N N . LEU A 1 183 ? -10.466 -9.705 13.082 1.00 86.69 183 LEU A N 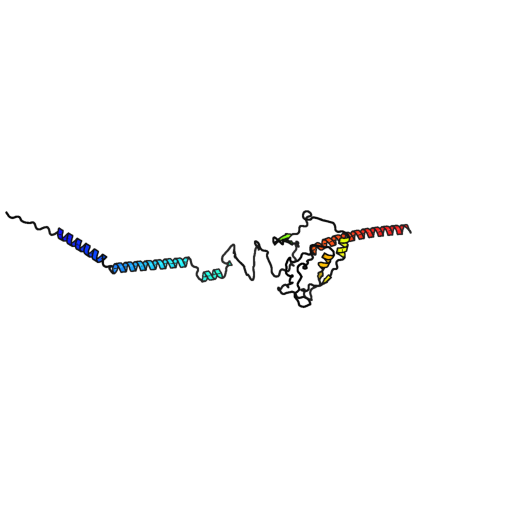1
ATOM 1335 C CA . LEU A 1 183 ? -11.104 -10.126 11.843 1.00 86.69 183 LEU A CA 1
ATOM 1336 C C . LEU A 1 183 ? -11.837 -8.933 11.240 1.00 86.69 183 LEU A C 1
ATOM 1338 O O . LEU A 1 183 ? -12.596 -8.248 11.924 1.00 86.69 183 LEU A O 1
ATOM 1342 N N . ALA A 1 184 ? -11.604 -8.668 9.955 1.00 82.19 184 ALA A N 1
ATOM 1343 C CA . ALA A 1 184 ? -12.179 -7.496 9.299 1.00 82.19 184 ALA A CA 1
ATOM 1344 C C . ALA A 1 184 ? -13.716 -7.532 9.303 1.00 82.19 184 ALA A C 1
ATOM 1346 O O . ALA A 1 184 ? -14.347 -6.493 9.484 1.00 82.19 184 ALA A O 1
ATOM 1347 N N . GLY A 1 185 ? -14.304 -8.731 9.199 1.00 83.00 185 GLY A N 1
ATOM 1348 C CA . GLY A 1 185 ? -15.747 -8.940 9.322 1.00 83.00 185 GLY A CA 1
ATOM 1349 C C . GLY A 1 185 ? -16.302 -8.518 10.684 1.00 83.00 185 GLY A C 1
ATOM 1350 O O . GLY A 1 185 ? -17.328 -7.849 10.732 1.00 83.00 185 GLY A O 1
ATOM 1351 N N . ASP A 1 186 ? -15.596 -8.810 11.780 1.00 88.31 186 ASP A N 1
ATOM 1352 C CA . ASP A 1 186 ? -16.020 -8.403 13.128 1.00 88.31 186 ASP A CA 1
ATOM 1353 C C . ASP A 1 186 ? -15.942 -6.881 13.297 1.00 88.31 186 ASP A C 1
ATOM 1355 O O . ASP A 1 186 ? -16.853 -6.254 13.837 1.00 88.31 186 ASP A O 1
ATOM 1359 N N . VAL A 1 187 ? -14.871 -6.268 12.781 1.00 86.00 187 VAL A N 1
ATOM 1360 C CA . VAL A 1 187 ? -14.683 -4.808 12.790 1.00 86.00 187 VAL A CA 1
ATOM 1361 C C . VAL A 1 187 ? -15.800 -4.110 12.009 1.00 86.00 187 VAL A C 1
ATOM 1363 O O . VAL A 1 187 ? -16.396 -3.147 12.501 1.00 86.00 187 VAL A O 1
ATOM 1366 N N . GLN A 1 188 ? -16.133 -4.631 10.827 1.00 83.94 188 GLN A N 1
ATOM 1367 C CA . GLN A 1 188 ? -17.225 -4.124 10.003 1.00 83.94 188 GLN A CA 1
ATOM 1368 C C . GLN A 1 188 ? -18.588 -4.325 10.676 1.00 83.94 188 GLN A C 1
ATOM 1370 O O . GLN A 1 188 ? -19.390 -3.392 10.709 1.00 83.94 188 GLN A O 1
ATOM 1375 N N . ALA A 1 189 ? -18.846 -5.503 11.252 1.00 86.12 189 ALA A N 1
ATOM 1376 C CA . ALA A 1 189 ? -20.086 -5.813 11.964 1.00 86.12 189 ALA A CA 1
ATOM 1377 C C . ALA A 1 189 ? -20.294 -4.912 13.193 1.00 86.12 189 ALA A C 1
ATOM 1379 O O . ALA A 1 189 ? -21.421 -4.522 13.497 1.00 86.12 189 ALA A O 1
ATOM 1380 N N . ALA A 1 190 ? -19.210 -4.506 13.858 1.00 87.56 190 ALA A N 1
ATOM 1381 C CA . ALA A 1 190 ? -19.247 -3.523 14.938 1.00 87.56 190 ALA A CA 1
ATOM 1382 C C . ALA A 1 190 ? -19.526 -2.083 14.449 1.00 87.56 190 ALA A C 1
ATOM 1384 O O . ALA A 1 190 ? -19.779 -1.187 15.260 1.00 87.56 190 ALA A O 1
ATOM 1385 N N . GLY A 1 191 ? -19.553 -1.851 13.133 1.00 86.31 191 GLY A N 1
ATOM 1386 C CA . GLY A 1 191 ? -19.866 -0.568 12.506 1.00 86.31 191 GLY A CA 1
ATOM 1387 C C . GLY A 1 191 ? -18.652 0.330 12.274 1.00 86.31 191 GLY A C 1
ATOM 1388 O O . GLY A 1 191 ? -18.826 1.533 12.085 1.00 86.31 191 GLY A O 1
ATOM 1389 N N . PHE A 1 192 ? -17.439 -0.228 12.285 1.00 82.00 192 PHE A N 1
ATOM 1390 C CA . PHE A 1 192 ? -16.220 0.501 11.944 1.00 82.00 192 PHE A CA 1
ATOM 1391 C C . PHE A 1 192 ? -15.862 0.265 10.471 1.00 82.00 192 PHE A C 1
ATOM 1393 O O . PHE A 1 192 ? -15.542 -0.848 10.060 1.00 82.00 192 PHE A O 1
ATOM 1400 N N . GLY A 1 193 ? -15.916 1.331 9.667 1.00 71.56 193 GLY A N 1
ATOM 1401 C CA . GLY A 1 193 ? -15.542 1.343 8.247 1.00 71.56 193 GLY A CA 1
ATOM 1402 C C . GLY A 1 193 ? -15.334 2.775 7.714 1.00 71.56 193 GLY A C 1
ATOM 1403 O O . GLY A 1 193 ? -15.764 3.713 8.392 1.00 71.56 193 GLY A O 1
ATOM 1404 N N . PRO A 1 194 ? -14.678 2.971 6.541 1.00 53.88 194 PRO A N 1
ATOM 1405 C CA . PRO A 1 194 ? -14.396 1.986 5.492 1.00 53.88 194 PRO A CA 1
ATOM 1406 C C . PRO A 1 194 ? -12.883 1.807 5.222 1.00 53.88 194 PRO A C 1
ATOM 1408 O O . PRO A 1 194 ? -12.397 2.127 4.145 1.00 53.88 194 PRO A O 1
ATOM 1411 N N . ASP A 1 195 ? -12.113 1.288 6.181 1.00 53.97 195 ASP A N 1
ATOM 1412 C CA . ASP A 1 195 ? -10.746 0.789 5.887 1.00 53.97 195 ASP A CA 1
ATOM 1413 C C . ASP A 1 195 ? -10.730 -0.673 5.419 1.00 53.97 195 ASP A C 1
ATOM 1415 O O . ASP A 1 195 ? -9.688 -1.235 5.083 1.00 53.97 195 ASP A O 1
ATOM 1419 N N . VAL A 1 196 ? -11.924 -1.253 5.376 1.00 50.03 196 VAL A N 1
ATOM 1420 C CA . VAL A 1 196 ? -12.282 -2.509 4.746 1.00 50.03 196 VAL A CA 1
ATOM 1421 C C . VAL A 1 196 ? -12.509 -2.214 3.261 1.00 50.03 196 VAL A C 1
ATOM 1423 O O . VAL A 1 196 ? -13.638 -2.101 2.792 1.00 50.03 196 VAL A O 1
ATOM 1426 N N . ALA A 1 197 ? -11.426 -1.947 2.534 1.00 49.09 197 ALA A N 1
ATOM 1427 C CA . ALA A 1 197 ? -11.499 -1.751 1.092 1.00 49.09 197 ALA A CA 1
ATOM 1428 C C . ALA A 1 197 ? -11.494 -3.125 0.408 1.00 49.09 197 ALA A C 1
ATOM 1430 O O . ALA A 1 197 ? -10.650 -3.947 0.777 1.00 49.09 197 ALA A O 1
ATOM 1431 N N . PRO A 1 198 ? -12.378 -3.388 -0.577 1.00 49.44 198 PRO A N 1
ATOM 1432 C CA . PRO A 1 198 ? -12.211 -4.551 -1.433 1.00 49.44 198 PRO A CA 1
ATOM 1433 C C . PRO A 1 198 ? -10.823 -4.467 -2.078 1.00 49.44 198 PRO A C 1
ATOM 1435 O O . PRO A 1 198 ? -10.495 -3.472 -2.724 1.00 49.44 198 PRO A O 1
ATOM 1438 N N . VAL A 1 199 ? -9.995 -5.498 -1.884 1.00 52.72 199 VAL A N 1
ATOM 1439 C CA . VAL A 1 199 ? -8.626 -5.555 -2.444 1.00 52.72 199 VAL A CA 1
ATOM 1440 C C . VAL A 1 199 ? -8.642 -5.456 -3.977 1.00 52.72 199 VAL A C 1
ATOM 1442 O O . VAL A 1 199 ? -7.644 -5.065 -4.580 1.00 52.72 199 VAL A O 1
ATOM 1445 N N . VAL A 1 200 ? -9.778 -5.762 -4.616 1.00 49.91 200 VAL A N 1
ATOM 1446 C CA . VAL A 1 200 ? -9.970 -5.619 -6.059 1.00 49.91 200 VAL A CA 1
ATOM 1447 C C . VAL A 1 200 ? -11.449 -5.450 -6.415 1.00 49.91 200 VAL A C 1
ATOM 1449 O O . VAL A 1 200 ? -12.298 -6.184 -5.913 1.00 49.91 200 VAL A O 1
ATOM 1452 N N . ASP A 1 201 ? -11.741 -4.521 -7.329 1.00 50.69 201 ASP A N 1
ATOM 1453 C CA . ASP A 1 201 ? -12.984 -4.483 -8.115 1.00 50.69 201 ASP A CA 1
ATOM 1454 C C . ASP A 1 201 ? -12.807 -5.378 -9.355 1.00 50.69 201 ASP A C 1
ATOM 1456 O O . ASP A 1 201 ? -12.708 -4.913 -10.491 1.00 50.69 201 ASP A O 1
ATOM 1460 N N . THR A 1 202 ? -12.597 -6.677 -9.129 1.00 56.81 202 THR A N 1
ATOM 1461 C CA . THR A 1 202 ? -12.476 -7.675 -10.203 1.00 56.81 202 THR A CA 1
ATOM 1462 C C . THR A 1 202 ? -13.713 -8.545 -10.240 1.00 56.81 202 THR A C 1
ATOM 1464 O O . THR A 1 202 ? -14.275 -8.875 -9.209 1.00 56.81 202 THR A O 1
ATOM 1467 N N . THR A 1 203 ? -14.116 -8.999 -11.425 1.00 63.75 203 THR A N 1
ATOM 1468 C CA . THR A 1 203 ? -15.139 -10.050 -11.572 1.00 63.75 203 THR A CA 1
ATOM 1469 C C . THR A 1 203 ? -14.618 -11.440 -11.202 1.00 63.75 203 THR A C 1
ATOM 1471 O O . THR A 1 203 ? -15.389 -12.396 -11.166 1.00 63.75 203 THR A O 1
ATOM 1474 N N . GLU A 1 204 ? -13.313 -11.560 -10.956 1.00 62.75 204 GLU A N 1
ATOM 1475 C CA . GLU A 1 204 ? -12.641 -12.809 -10.619 1.00 62.75 204 GLU A CA 1
ATOM 1476 C C . GLU A 1 204 ? -12.208 -12.823 -9.149 1.00 62.75 204 GLU A C 1
ATOM 1478 O O . GLU A 1 204 ? -11.720 -11.799 -8.654 1.00 62.75 204 GLU A O 1
ATOM 1483 N N . PRO A 1 205 ? -12.369 -13.960 -8.451 1.00 62.84 205 PRO A N 1
ATOM 1484 C CA . PRO A 1 205 ? -11.870 -14.130 -7.096 1.00 62.84 205 PRO A CA 1
ATOM 1485 C C . PRO A 1 205 ? -10.363 -13.867 -6.977 1.00 62.84 205 PRO A C 1
ATOM 1487 O O . PRO A 1 205 ? -9.582 -14.155 -7.883 1.00 62.84 205 PRO A O 1
ATOM 1490 N N . LEU A 1 206 ? -9.937 -13.352 -5.826 1.00 63.97 206 LEU A N 1
ATOM 1491 C CA . LEU A 1 206 ? -8.532 -13.077 -5.557 1.00 63.97 206 LEU A CA 1
ATOM 1492 C C . LEU A 1 206 ? -7.818 -14.384 -5.191 1.00 63.97 206 LEU A C 1
ATOM 1494 O O . LEU A 1 206 ? -8.067 -14.976 -4.138 1.00 63.97 206 LEU A O 1
ATOM 1498 N N . HIS A 1 207 ? -6.902 -14.816 -6.053 1.00 70.62 207 HIS A N 1
ATOM 1499 C CA . HIS A 1 207 ? -6.041 -15.963 -5.791 1.00 70.62 207 HIS A CA 1
ATOM 1500 C C . HIS A 1 207 ? -4.870 -15.553 -4.899 1.00 70.62 207 HIS A C 1
ATOM 1502 O O . HIS A 1 207 ? -4.076 -14.680 -5.253 1.00 70.62 207 HIS A O 1
ATOM 1508 N N . MET A 1 208 ? -4.749 -16.202 -3.743 1.00 63.19 208 MET A N 1
ATOM 1509 C CA . MET A 1 208 ? -3.598 -16.019 -2.869 1.00 63.19 208 MET A CA 1
ATOM 1510 C C . MET A 1 208 ? -2.402 -16.773 -3.446 1.00 63.19 208 MET A C 1
ATOM 1512 O O . MET A 1 208 ? -2.445 -17.991 -3.631 1.00 63.19 208 MET A O 1
ATOM 1516 N N . VAL A 1 209 ? -1.324 -16.045 -3.721 1.00 63.47 209 VAL A N 1
ATOM 1517 C CA . VAL A 1 209 ? -0.041 -16.614 -4.138 1.00 63.47 209 VAL A CA 1
ATOM 1518 C C . VAL A 1 209 ? 1.015 -16.343 -3.078 1.00 63.47 209 VAL A C 1
ATOM 1520 O O . VAL A 1 209 ? 0.925 -15.350 -2.351 1.00 63.47 209 VAL A O 1
ATOM 1523 N N . GLY A 1 210 ? 1.968 -17.261 -2.957 1.00 52.16 210 GLY A N 1
ATOM 1524 C CA . GLY A 1 210 ? 3.138 -17.173 -2.100 1.00 52.16 210 GLY A CA 1
ATOM 1525 C C . GLY A 1 210 ? 4.292 -16.421 -2.774 1.00 52.16 210 GLY A C 1
ATOM 1526 O O . GLY A 1 210 ? 4.192 -16.050 -3.948 1.00 52.16 210 GLY A O 1
ATOM 1527 N N . PRO A 1 211 ? 5.391 -16.164 -2.041 1.00 43.84 211 PRO A N 1
ATOM 1528 C CA . PRO A 1 211 ? 6.517 -15.362 -2.529 1.00 43.84 211 PRO A CA 1
ATOM 1529 C C . PRO A 1 211 ? 7.212 -15.886 -3.784 1.00 43.84 211 PRO A C 1
ATOM 1531 O O . PRO A 1 211 ? 7.834 -15.119 -4.515 1.00 43.84 211 PRO A O 1
ATOM 1534 N N . ASP A 1 212 ? 7.091 -17.182 -4.036 1.00 55.94 212 ASP A N 1
ATOM 1535 C CA . ASP A 1 212 ? 7.574 -17.890 -5.218 1.00 55.94 212 ASP A CA 1
ATOM 1536 C C . ASP A 1 212 ? 6.578 -17.864 -6.395 1.00 55.94 212 ASP A C 1
ATOM 1538 O O . ASP A 1 212 ? 6.858 -18.416 -7.459 1.00 55.94 212 ASP A O 1
ATOM 1542 N N . GLY A 1 213 ? 5.419 -17.224 -6.220 1.00 54.53 213 GLY A N 1
ATOM 1543 C CA . GLY A 1 213 ? 4.325 -17.188 -7.186 1.00 54.53 213 GLY A CA 1
ATOM 1544 C C . GLY A 1 213 ? 3.443 -18.439 -7.183 1.00 54.53 213 GLY A C 1
ATOM 1545 O O . GLY A 1 213 ? 2.493 -18.497 -7.966 1.00 54.53 213 GLY A O 1
ATOM 1546 N N . ALA A 1 214 ? 3.712 -19.430 -6.325 1.00 68.50 214 ALA A N 1
ATOM 1547 C CA . ALA A 1 214 ? 2.871 -20.616 -6.202 1.00 68.50 214 ALA A CA 1
ATOM 1548 C C . ALA A 1 214 ? 1.558 -20.285 -5.479 1.00 68.50 214 ALA A C 1
ATOM 1550 O O . ALA A 1 214 ? 1.512 -19.401 -4.627 1.00 68.50 214 ALA A O 1
ATOM 1551 N N . SER A 1 215 ? 0.468 -20.991 -5.791 1.00 76.25 215 SER A N 1
ATOM 1552 C CA . SER A 1 215 ? -0.789 -20.824 -5.053 1.00 76.25 215 SER A CA 1
ATOM 1553 C C . SER A 1 215 ? -0.614 -21.219 -3.589 1.00 76.25 215 SER A C 1
ATOM 1555 O O . SER A 1 215 ? -0.108 -22.299 -3.288 1.00 76.25 215 SER A O 1
ATOM 1557 N N . ILE A 1 216 ? -1.089 -20.372 -2.679 1.00 71.75 216 ILE A N 1
ATOM 1558 C CA . ILE A 1 216 ? -1.211 -20.738 -1.269 1.00 71.75 216 ILE A CA 1
ATOM 1559 C C . ILE A 1 216 ? -2.357 -21.739 -1.156 1.00 71.75 216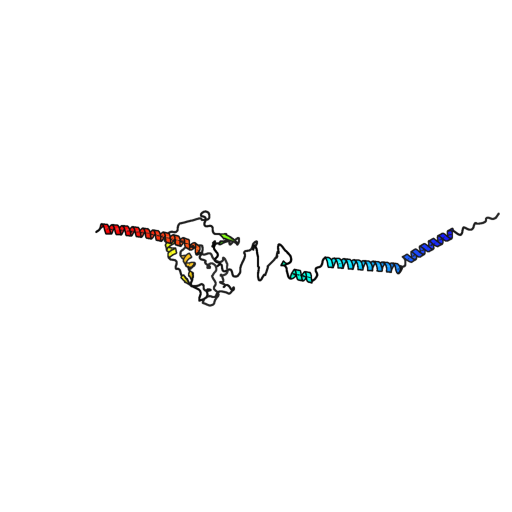 ILE A C 1
ATOM 1561 O O . ILE A 1 216 ? -3.444 -21.480 -1.669 1.00 71.75 216 ILE A O 1
ATOM 1565 N N . LEU A 1 217 ? -2.120 -22.872 -0.496 1.00 83.56 217 LEU A N 1
ATOM 1566 C CA . LEU A 1 217 ? -3.118 -23.924 -0.315 1.00 83.56 217 LEU A CA 1
ATOM 1567 C C . LEU A 1 217 ? -3.755 -23.837 1.077 1.00 83.56 217 LEU A C 1
ATOM 1569 O O . LEU A 1 217 ? -3.087 -23.521 2.061 1.00 83.56 217 LEU A O 1
ATOM 1573 N N . GLY A 1 218 ? -5.056 -24.102 1.147 1.00 76.12 218 GLY A N 1
ATOM 1574 C CA . GLY A 1 218 ? -5.800 -24.251 2.388 1.00 76.12 218 GLY A CA 1
ATOM 1575 C C . GLY A 1 218 ? -5.512 -25.589 3.068 1.00 76.12 218 GLY A C 1
ATOM 1576 O O . GLY A 1 218 ? -4.788 -26.444 2.555 1.00 76.12 218 GLY A O 1
ATOM 1577 N N . THR A 1 219 ? -6.126 -25.799 4.232 1.00 75.19 219 THR A N 1
ATOM 1578 C CA . THR A 1 219 ? -6.011 -27.057 4.992 1.00 75.19 219 THR A CA 1
ATOM 1579 C C . THR A 1 219 ? -6.630 -28.262 4.277 1.00 75.19 219 THR A C 1
ATOM 1581 O O . THR A 1 219 ? -6.338 -29.401 4.630 1.00 75.19 219 THR A O 1
ATOM 1584 N N . ASP A 1 220 ? -7.462 -28.023 3.267 1.00 84.25 220 ASP A N 1
ATOM 1585 C CA . ASP A 1 220 ? -8.059 -29.020 2.379 1.00 84.25 220 ASP A CA 1
ATOM 1586 C C . ASP A 1 220 ? -7.192 -29.335 1.143 1.00 84.25 220 ASP A C 1
ATOM 1588 O O . ASP A 1 220 ? -7.558 -30.188 0.335 1.00 84.25 220 ASP A O 1
ATOM 1592 N N . GLY A 1 221 ? -6.044 -28.663 0.992 1.00 82.94 221 GLY A N 1
ATOM 1593 C CA . GLY A 1 221 ? -5.134 -28.811 -0.143 1.00 82.94 221 GLY A CA 1
ATOM 1594 C C . GLY A 1 221 ? -5.549 -28.044 -1.403 1.00 82.94 221 GLY A C 1
ATOM 1595 O O . GLY A 1 221 ? -4.844 -28.132 -2.408 1.00 82.94 221 GLY A O 1
ATOM 1596 N N . ASN A 1 222 ? -6.648 -27.281 -1.374 1.00 84.81 222 ASN A N 1
ATOM 1597 C CA . ASN A 1 222 ? -7.086 -26.461 -2.505 1.00 84.81 222 ASN A CA 1
ATOM 1598 C C . ASN A 1 222 ? -6.494 -25.044 -2.430 1.00 84.81 222 ASN A C 1
ATOM 1600 O O . ASN A 1 222 ? -6.219 -24.560 -1.332 1.00 84.81 222 ASN A O 1
ATOM 1604 N N . PRO A 1 223 ? -6.310 -24.335 -3.562 1.00 82.81 223 PRO A N 1
ATOM 1605 C CA . PRO A 1 223 ? -5.891 -22.937 -3.545 1.00 82.81 223 PRO A CA 1
ATOM 1606 C C . PRO A 1 223 ? -6.808 -22.063 -2.687 1.00 82.81 223 PRO A C 1
ATOM 1608 O O . PRO A 1 223 ? -8.032 -22.118 -2.811 1.00 82.81 223 PRO A O 1
ATOM 1611 N N . VAL A 1 224 ? -6.211 -21.217 -1.850 1.00 74.31 224 VAL A N 1
ATOM 1612 C CA . VAL A 1 224 ? -6.931 -20.209 -1.076 1.00 74.31 224 VAL A CA 1
ATOM 1613 C C . VAL A 1 224 ? -7.387 -19.115 -2.028 1.00 74.31 224 VAL A C 1
ATOM 1615 O O . VAL A 1 224 ? -6.585 -18.412 -2.650 1.00 74.31 224 VAL A O 1
ATOM 1618 N N . VAL A 1 225 ? -8.702 -18.980 -2.125 1.00 75.75 225 VAL A N 1
ATOM 1619 C CA . VAL A 1 225 ? -9.367 -18.011 -2.981 1.00 75.75 225 VAL A CA 1
ATOM 1620 C C . VAL A 1 225 ? -10.245 -17.131 -2.105 1.00 75.75 225 VAL A C 1
ATOM 1622 O O . VAL A 1 225 ? -11.055 -17.642 -1.335 1.00 75.75 225 VAL A O 1
ATOM 1625 N N . ILE A 1 226 ? -10.084 -15.815 -2.222 1.00 67.62 226 ILE A N 1
ATOM 1626 C CA . ILE A 1 226 ? -10.963 -14.853 -1.556 1.00 67.62 226 ILE A CA 1
ATOM 1627 C C . ILE A 1 226 ? -12.022 -14.406 -2.568 1.00 67.62 226 ILE A C 1
ATOM 1629 O O . ILE A 1 226 ? -11.648 -13.887 -3.627 1.00 67.62 226 ILE A O 1
ATOM 1633 N N . PRO A 1 227 ? -13.324 -14.609 -2.298 1.00 68.06 227 PRO A N 1
ATOM 1634 C CA . PRO A 1 227 ? -14.372 -14.181 -3.211 1.00 68.06 227 PRO A CA 1
ATOM 1635 C C . PRO A 1 227 ? -14.311 -12.680 -3.514 1.00 68.06 227 PRO A C 1
ATOM 1637 O O . PRO A 1 227 ? -13.834 -11.863 -2.719 1.00 68.06 227 PRO A O 1
ATOM 1640 N N . VAL A 1 228 ? -14.810 -12.317 -4.695 1.00 62.38 228 VAL A N 1
ATOM 1641 C CA . VAL A 1 228 ? -14.942 -10.919 -5.120 1.00 62.38 228 VAL A CA 1
ATOM 1642 C C . VAL A 1 228 ? -15.717 -10.129 -4.069 1.00 62.38 228 VAL A C 1
ATOM 1644 O O . VAL A 1 228 ? -16.797 -10.539 -3.655 1.00 62.38 228 VAL A O 1
ATOM 1647 N N . GLY A 1 229 ? -15.176 -8.981 -3.657 1.00 59.59 229 GLY A N 1
ATOM 1648 C CA . GLY A 1 229 ? -15.822 -8.102 -2.679 1.00 59.59 229 GLY A CA 1
ATOM 1649 C C . GLY A 1 229 ? -15.692 -8.539 -1.214 1.00 59.59 229 GLY A C 1
ATOM 1650 O O . GLY A 1 229 ? -16.159 -7.806 -0.345 1.00 59.59 229 GLY A O 1
ATOM 1651 N N . GLU A 1 230 ? -15.033 -9.669 -0.932 1.00 61.53 230 GLU A N 1
ATOM 1652 C CA . GLU A 1 230 ? -14.801 -10.187 0.430 1.00 61.53 230 GLU A CA 1
ATOM 1653 C C . GLU A 1 230 ? -13.351 -10.011 0.909 1.00 61.53 230 GLU A C 1
ATOM 1655 O O . GLU A 1 230 ? -13.011 -10.306 2.056 1.00 61.53 230 GLU A O 1
ATOM 1660 N N . ALA A 1 231 ? -12.467 -9.525 0.036 1.00 60.75 231 ALA A N 1
ATOM 1661 C CA . ALA A 1 231 ? -11.091 -9.240 0.400 1.00 60.75 231 ALA A CA 1
ATOM 1662 C C . ALA A 1 231 ? -11.032 -7.941 1.198 1.00 60.75 231 ALA A C 1
ATOM 1664 O O . ALA A 1 231 ? -11.146 -6.852 0.645 1.00 60.75 231 ALA A O 1
ATOM 1665 N N . TYR A 1 232 ? -10.853 -8.084 2.504 1.00 67.12 232 TYR A N 1
ATOM 1666 C CA . TYR A 1 232 ? -10.968 -7.011 3.471 1.00 67.12 232 TYR A CA 1
ATOM 1667 C C . TYR A 1 232 ? -9.647 -6.799 4.205 1.00 67.12 232 TYR A C 1
ATOM 1669 O O . TYR A 1 232 ? -9.121 -7.712 4.840 1.00 67.12 232 TYR A O 1
ATOM 1677 N N . SER A 1 233 ? -9.109 -5.581 4.142 1.00 68.81 233 SER A N 1
ATOM 1678 C CA . SER A 1 233 ? -7.963 -5.175 4.958 1.00 68.81 233 SER A CA 1
ATOM 1679 C C . SER A 1 233 ? -8.410 -4.455 6.225 1.00 68.81 233 SER A C 1
ATOM 1681 O O . SER A 1 233 ? -9.449 -3.805 6.247 1.00 68.81 233 SER A O 1
ATOM 1683 N N . ILE A 1 234 ? -7.592 -4.513 7.275 1.00 72.38 234 ILE A N 1
ATOM 1684 C CA . ILE A 1 234 ? -7.719 -3.622 8.430 1.00 72.38 234 ILE A CA 1
ATOM 1685 C C . ILE A 1 234 ? -6.532 -2.671 8.415 1.00 72.38 234 ILE A C 1
ATOM 1687 O O . ILE A 1 234 ? -5.377 -3.100 8.466 1.00 72.38 234 ILE A O 1
ATOM 1691 N N . ASN A 1 235 ? -6.803 -1.368 8.421 1.00 74.50 235 ASN A N 1
ATOM 1692 C CA . ASN A 1 235 ? -5.766 -0.384 8.674 1.00 74.50 235 ASN A CA 1
ATOM 1693 C C . ASN A 1 235 ? -5.544 -0.232 10.187 1.00 74.50 235 ASN A C 1
ATOM 1695 O O . ASN A 1 235 ? -6.144 0.617 10.847 1.00 74.50 235 ASN A O 1
ATOM 1699 N N . TYR A 1 236 ? -4.646 -1.046 10.744 1.00 73.38 236 TYR A N 1
ATOM 1700 C CA . TYR A 1 236 ? -4.339 -1.036 12.179 1.00 73.38 236 TYR A CA 1
ATOM 1701 C C . TYR A 1 236 ? -3.901 0.336 12.712 1.00 73.38 236 TYR A C 1
ATOM 1703 O O . TYR A 1 236 ? -4.128 0.634 13.884 1.00 73.38 236 TYR A O 1
ATOM 1711 N N . SER A 1 237 ? -3.324 1.203 11.870 1.00 71.88 237 SER A N 1
ATOM 1712 C CA . SER A 1 237 ? -2.953 2.559 12.294 1.00 71.88 237 SER A CA 1
ATOM 1713 C C . SER A 1 237 ? -4.171 3.434 12.619 1.00 71.88 237 SER A C 1
ATOM 1715 O O . SER A 1 237 ? -4.090 4.286 13.504 1.00 71.88 237 SER A O 1
ATOM 1717 N N . GLN A 1 238 ? -5.321 3.186 11.982 1.00 74.19 238 GLN A N 1
ATOM 1718 C CA . GLN A 1 238 ? -6.565 3.902 12.270 1.00 74.19 238 GLN A CA 1
ATOM 1719 C C . GLN A 1 238 ? -7.242 3.414 13.558 1.00 74.19 238 GLN A C 1
ATOM 1721 O O . GLN A 1 238 ? -7.887 4.208 14.241 1.00 74.19 238 GLN A O 1
ATOM 1726 N N . LEU A 1 239 ? -7.025 2.154 13.961 1.00 78.38 239 LEU A N 1
ATOM 1727 C CA . LEU A 1 239 ? -7.572 1.592 15.207 1.00 78.38 239 LEU A CA 1
ATOM 1728 C C . LEU A 1 239 ? -7.040 2.279 16.475 1.00 78.38 239 LEU A C 1
ATOM 1730 O O . LEU A 1 239 ? -7.670 2.216 17.532 1.00 78.38 239 LEU A O 1
ATOM 1734 N N . VAL A 1 240 ? -5.915 2.989 16.376 1.00 80.12 240 VAL A N 1
ATOM 1735 C CA . VAL A 1 240 ? -5.377 3.806 17.473 1.00 80.12 240 VAL A CA 1
ATOM 1736 C C . VAL A 1 240 ? -6.353 4.921 17.876 1.00 80.12 240 VAL A C 1
ATOM 1738 O O . VAL A 1 240 ? -6.411 5.293 19.048 1.00 80.12 240 VAL A O 1
ATOM 1741 N N . VAL A 1 241 ? -7.152 5.445 16.940 1.00 81.06 241 VAL A N 1
ATOM 1742 C CA . VAL A 1 241 ? -8.092 6.542 17.217 1.00 81.06 241 VAL A CA 1
ATOM 1743 C C . VAL A 1 241 ? -9.254 6.081 18.117 1.00 81.06 241 VAL A C 1
ATOM 1745 O O . VAL A 1 241 ? -9.459 6.714 19.158 1.00 81.06 241 VAL A O 1
ATOM 1748 N N . PRO A 1 242 ? -9.961 4.969 17.824 1.00 80.62 242 PRO A N 1
ATOM 1749 C CA . PRO A 1 242 ? -10.899 4.358 18.766 1.00 80.62 242 PRO A CA 1
ATOM 1750 C C . PRO A 1 242 ? -10.290 4.014 20.127 1.00 80.62 242 PRO A C 1
ATOM 1752 O O . PRO A 1 242 ? -10.907 4.293 21.153 1.00 80.62 242 PRO A O 1
ATOM 1755 N N . LEU A 1 243 ? -9.061 3.485 20.173 1.00 84.19 243 LEU A N 1
ATOM 1756 C CA . LEU A 1 243 ? -8.378 3.190 21.441 1.00 84.19 243 LEU A CA 1
ATOM 1757 C C . LEU A 1 243 ? -8.160 4.447 22.297 1.00 84.19 243 LEU A C 1
ATOM 1759 O O . LEU A 1 243 ? -8.291 4.401 23.520 1.00 84.19 243 LEU A O 1
ATOM 1763 N N . LEU A 1 244 ? -7.875 5.595 21.676 1.00 82.81 244 LEU A N 1
ATOM 1764 C CA . LEU A 1 244 ? -7.799 6.866 22.396 1.00 82.81 244 LEU A CA 1
ATOM 1765 C C . LEU A 1 244 ? -9.170 7.289 22.951 1.00 82.81 244 LEU A C 1
ATOM 1767 O O . LEU A 1 244 ? -9.239 7.814 24.064 1.00 82.81 244 LEU A O 1
ATOM 1771 N N . ALA A 1 245 ? -10.257 7.063 22.207 1.00 82.56 245 ALA A N 1
ATOM 1772 C CA . ALA A 1 245 ? -11.613 7.337 22.686 1.00 82.56 245 ALA A CA 1
ATOM 1773 C C . ALA A 1 245 ? -11.971 6.457 23.897 1.00 82.56 245 ALA A C 1
ATOM 1775 O O . ALA A 1 245 ? -12.426 6.985 24.913 1.00 82.56 245 ALA A O 1
ATOM 1776 N N . VAL A 1 246 ? -11.658 5.159 23.829 1.00 85.25 246 VAL A N 1
ATOM 1777 C CA . VAL A 1 246 ? -11.768 4.202 24.944 1.00 85.25 246 VAL A CA 1
ATOM 1778 C C . VAL A 1 246 ? -11.007 4.710 26.168 1.00 85.25 246 VAL A C 1
ATOM 1780 O O . VAL A 1 246 ? -11.581 4.848 27.243 1.00 85.25 246 VAL A O 1
ATOM 1783 N N . ALA A 1 247 ? -9.729 5.064 26.011 1.00 87.19 247 ALA A N 1
ATOM 1784 C CA . ALA A 1 247 ? -8.899 5.519 27.126 1.00 87.19 247 ALA A CA 1
ATOM 1785 C C . ALA A 1 247 ? -9.448 6.795 27.794 1.00 87.19 247 ALA A C 1
ATOM 1787 O O . ALA A 1 247 ? -9.356 6.957 29.013 1.00 87.19 247 ALA A O 1
ATOM 1788 N N . ARG A 1 248 ? -10.041 7.709 27.013 1.00 84.69 248 ARG A N 1
ATOM 1789 C CA . ARG A 1 248 ? -10.713 8.904 27.551 1.00 84.69 248 ARG A CA 1
ATOM 1790 C C . ARG A 1 248 ? -11.990 8.550 28.310 1.00 84.69 248 ARG A C 1
ATOM 1792 O O . ARG A 1 248 ? -12.218 9.139 29.365 1.00 84.69 248 ARG A O 1
ATOM 1799 N N . ALA A 1 249 ? -12.787 7.615 27.796 1.00 85.56 249 ALA A N 1
ATOM 1800 C CA . ALA A 1 249 ? -14.002 7.140 28.453 1.00 85.56 249 ALA A CA 1
ATOM 1801 C C . ALA A 1 249 ? -13.682 6.442 29.785 1.00 85.56 249 ALA A C 1
ATOM 1803 O O . ALA A 1 249 ? -14.247 6.806 30.812 1.00 85.56 249 ALA A O 1
ATOM 1804 N N . GLU A 1 250 ? -12.696 5.543 29.797 1.00 89.12 250 GLU A N 1
ATOM 1805 C CA . GLU A 1 250 ? -12.204 4.867 31.006 1.00 89.12 250 GLU A CA 1
ATOM 1806 C C . GLU A 1 250 ? -11.693 5.856 32.057 1.00 89.12 250 GLU A C 1
ATOM 1808 O O . GLU A 1 250 ? -12.004 5.747 33.244 1.00 89.12 250 GLU A O 1
ATOM 1813 N N . ARG A 1 251 ? -10.939 6.879 31.633 1.00 91.19 251 ARG A N 1
ATOM 1814 C CA . ARG A 1 251 ? -10.479 7.935 32.543 1.00 91.19 251 ARG A CA 1
ATOM 1815 C C . ARG A 1 251 ? -11.652 8.698 33.161 1.00 91.19 251 ARG A C 1
ATOM 1817 O O . ARG A 1 251 ? -11.613 8.973 34.355 1.00 91.19 251 ARG A O 1
ATOM 1824 N N . ALA A 1 252 ? -12.673 9.031 32.372 1.00 88.69 252 ALA A N 1
ATOM 1825 C CA . ALA A 1 252 ? -13.862 9.717 32.870 1.00 88.69 252 ALA A CA 1
ATOM 1826 C C . ALA A 1 252 ? -14.657 8.840 33.853 1.00 88.69 252 ALA A C 1
ATOM 1828 O O . ALA A 1 252 ? -15.011 9.309 34.932 1.00 88.69 252 ALA A O 1
ATOM 1829 N N . ALA A 1 253 ? -14.864 7.562 33.519 1.00 89.94 253 ALA A N 1
ATOM 1830 C CA . ALA A 1 253 ? -15.542 6.598 34.384 1.00 89.94 253 ALA A CA 1
ATOM 1831 C C . ALA A 1 253 ? -14.800 6.395 35.714 1.00 89.94 253 ALA A C 1
ATOM 1833 O O . ALA A 1 253 ? -15.422 6.341 36.774 1.00 89.94 253 ALA A O 1
ATOM 1834 N N . ARG A 1 254 ? -13.461 6.349 35.680 1.00 94.88 254 ARG A N 1
ATOM 1835 C CA . ARG A 1 254 ? -12.638 6.273 36.892 1.00 94.88 254 ARG A CA 1
ATOM 1836 C C . ARG A 1 254 ? -12.799 7.507 37.775 1.00 94.88 254 ARG A C 1
ATOM 1838 O O . ARG A 1 254 ? -12.984 7.352 38.975 1.00 94.88 254 ARG A O 1
ATOM 1845 N N . THR A 1 255 ? -12.757 8.709 37.201 1.00 95.88 255 THR A N 1
ATOM 1846 C CA . THR A 1 255 ? -12.946 9.952 37.965 1.00 95.88 255 THR A CA 1
ATOM 1847 C C . THR A 1 255 ? -14.331 10.021 38.616 1.00 95.88 255 THR A C 1
ATOM 1849 O O . THR A 1 255 ? -14.436 10.437 39.767 1.00 95.88 255 THR A O 1
ATOM 1852 N N . ASP A 1 256 ? -15.383 9.571 37.924 1.00 95.38 256 ASP A N 1
ATOM 1853 C CA . ASP A 1 256 ? -16.730 9.476 38.506 1.00 95.38 256 ASP A CA 1
ATOM 1854 C C . ASP A 1 256 ? -16.777 8.482 39.679 1.00 95.38 256 ASP A C 1
ATOM 1856 O O . ASP A 1 256 ? -17.307 8.785 40.750 1.00 95.38 256 ASP A O 1
ATOM 1860 N N . LEU A 1 257 ? -16.157 7.309 39.514 1.00 96.88 257 LEU A N 1
ATOM 1861 C CA . LEU A 1 257 ? -16.075 6.306 40.574 1.00 96.88 257 LEU A CA 1
ATOM 1862 C C . LEU A 1 257 ? -15.312 6.828 41.800 1.00 96.88 257 LEU A C 1
ATOM 1864 O O . LEU A 1 257 ? -15.769 6.635 42.924 1.00 96.88 257 LEU A O 1
ATOM 1868 N N . GLU A 1 258 ? -14.183 7.508 41.597 1.00 97.12 258 GLU A N 1
ATOM 1869 C CA . GLU A 1 258 ? -13.385 8.117 42.669 1.00 97.12 258 GLU A CA 1
ATOM 1870 C C . GLU A 1 258 ? -14.194 9.164 43.452 1.00 97.12 258 GLU A C 1
ATOM 1872 O O . GLU A 1 258 ? -14.166 9.162 44.684 1.00 97.12 258 GLU A O 1
ATOM 1877 N N . ALA A 1 259 ? -14.977 10.003 42.764 1.00 96.44 259 ALA A N 1
ATOM 1878 C CA . ALA A 1 259 ? -15.863 10.970 43.411 1.00 96.44 259 ALA A CA 1
ATOM 1879 C C . ALA A 1 259 ? -16.942 10.277 44.260 1.00 96.44 259 ALA A C 1
ATOM 1881 O O . ALA A 1 259 ? -17.119 10.600 45.434 1.00 96.44 259 ALA A O 1
ATOM 1882 N N . ARG A 1 260 ? -17.602 9.252 43.706 1.00 97.31 260 ARG A N 1
ATOM 1883 C CA . ARG A 1 260 ? -18.632 8.479 44.420 1.00 97.31 260 ARG A CA 1
ATOM 1884 C C . ARG A 1 260 ? -18.078 7.762 45.649 1.00 97.31 260 ARG A C 1
ATOM 1886 O O . ARG A 1 260 ? -18.752 7.697 46.676 1.00 97.31 260 ARG A O 1
ATOM 1893 N N . VAL A 1 261 ? -16.865 7.217 45.556 1.00 97.50 261 VAL A N 1
ATOM 1894 C CA . VAL A 1 261 ? -16.180 6.594 46.697 1.00 97.50 261 VAL A CA 1
ATOM 1895 C C . VAL A 1 261 ? -15.863 7.644 47.764 1.00 97.50 261 VAL A C 1
ATOM 1897 O O . VAL A 1 261 ? -16.174 7.417 48.930 1.00 97.50 261 VAL A O 1
ATOM 1900 N N . SER A 1 262 ? -15.344 8.814 47.382 1.00 96.62 262 SER A N 1
ATOM 1901 C CA . SER A 1 262 ? -15.072 9.923 48.311 1.00 96.62 262 SER A CA 1
ATOM 1902 C C . SER A 1 262 ? -16.332 10.402 49.049 1.00 96.62 262 SER A C 1
ATOM 1904 O O . SER A 1 262 ? -16.304 10.645 50.261 1.00 96.62 262 SER A O 1
ATOM 1906 N N . ASP A 1 263 ? -17.461 10.505 48.347 1.00 96.44 263 ASP A N 1
ATOM 1907 C CA . ASP A 1 263 ? -18.743 10.883 48.948 1.00 96.44 263 ASP A CA 1
ATOM 1908 C C . ASP A 1 263 ? -19.222 9.834 49.961 1.00 96.44 263 ASP A C 1
ATOM 1910 O O . ASP A 1 263 ? -19.644 10.177 51.071 1.00 96.44 263 ASP A O 1
ATOM 1914 N N . LEU A 1 264 ? -19.107 8.546 49.619 1.00 96.81 264 LEU A N 1
ATOM 1915 C CA . LEU A 1 264 ? -19.432 7.444 50.527 1.00 96.81 264 LEU A CA 1
ATOM 1916 C C . LEU A 1 264 ? -18.538 7.446 51.769 1.00 96.81 264 LEU A C 1
ATOM 1918 O O . LEU A 1 264 ? -19.046 7.311 52.883 1.00 96.81 264 LEU A O 1
ATOM 1922 N N . GLU A 1 265 ? -17.230 7.647 51.607 1.00 95.94 265 GLU A N 1
ATOM 1923 C CA . GLU A 1 265 ? -16.299 7.753 52.732 1.00 95.94 265 GLU A CA 1
ATOM 1924 C C . GLU A 1 265 ? -16.662 8.915 53.664 1.00 95.94 265 GLU A C 1
ATOM 1926 O O . GLU A 1 265 ? -16.601 8.777 54.888 1.00 95.94 265 GLU A O 1
ATOM 1931 N N . THR A 1 266 ? -17.078 10.050 53.100 1.00 95.94 266 THR A N 1
ATOM 1932 C CA . THR A 1 2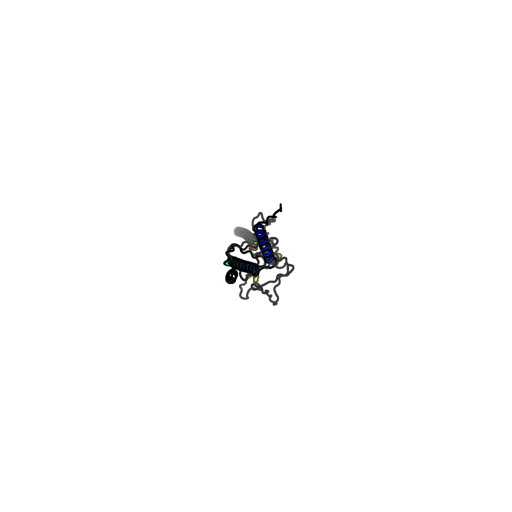66 ? -17.511 11.225 53.867 1.00 95.94 266 THR A CA 1
ATOM 1933 C C . THR A 1 266 ? -18.801 10.940 54.639 1.00 95.94 266 THR A C 1
ATOM 1935 O O . THR A 1 266 ? -18.887 11.230 55.834 1.00 95.94 266 THR A O 1
ATOM 1938 N N . LEU A 1 267 ? -19.785 10.299 53.998 1.00 95.69 267 LEU A N 1
ATOM 1939 C CA . LEU A 1 267 ? -21.038 9.882 54.637 1.00 95.69 267 LEU A CA 1
ATOM 1940 C C . LEU A 1 267 ? -20.813 8.872 55.768 1.00 95.69 267 LEU A C 1
ATOM 1942 O O . LEU A 1 267 ? -21.486 8.943 56.797 1.00 95.69 267 LEU A O 1
ATOM 1946 N N . MET A 1 268 ? -19.879 7.935 55.592 1.00 94.94 268 MET A N 1
ATOM 1947 C CA . MET A 1 268 ? -19.537 6.946 56.616 1.00 94.94 268 MET A CA 1
ATOM 1948 C C . MET A 1 268 ? -18.846 7.590 57.821 1.00 94.94 268 MET A C 1
ATOM 1950 O O . MET A 1 268 ? -19.204 7.278 58.954 1.00 94.94 268 MET A O 1
ATOM 1954 N N . LYS A 1 269 ? -17.918 8.529 57.593 1.00 93.25 269 LYS A N 1
ATOM 1955 C CA . LYS A 1 269 ? -17.244 9.285 58.665 1.00 93.25 269 LYS A CA 1
ATOM 1956 C C . LYS A 1 269 ? -18.192 10.211 59.433 1.00 93.25 269 LYS A C 1
ATOM 1958 O O . LYS A 1 269 ? -17.974 10.456 60.608 1.00 93.25 269 LYS A O 1
ATOM 1963 N N . GLY A 1 270 ? -19.251 10.713 58.796 1.00 87.31 270 GLY A N 1
ATOM 1964 C CA . GLY A 1 270 ? -20.265 11.546 59.455 1.00 87.31 270 GLY A CA 1
ATOM 1965 C C . GLY A 1 270 ? -21.280 10.780 60.315 1.00 87.31 270 GLY A C 1
ATOM 1966 O O . GLY A 1 270 ? -22.119 11.410 60.954 1.00 87.31 270 GLY A O 1
ATOM 1967 N N . ARG A 1 271 ? -21.252 9.439 60.307 1.00 77.81 271 ARG A N 1
ATOM 1968 C CA . ARG A 1 271 ? -22.185 8.575 61.057 1.00 77.81 271 ARG A CA 1
ATOM 1969 C C . ARG A 1 271 ? -21.575 7.910 62.297 1.00 77.81 271 ARG A C 1
ATOM 1971 O O . ARG A 1 271 ? -22.321 7.264 63.031 1.00 77.81 271 ARG A O 1
ATOM 1978 N N . SER A 1 272 ? -20.263 8.032 62.502 1.00 60.25 272 SER A N 1
ATOM 1979 C CA . SER A 1 272 ? -19.537 7.577 63.700 1.00 60.25 272 SER A CA 1
ATOM 1980 C C . SER A 1 272 ? -19.446 8.680 64.742 1.00 60.25 272 SER A C 1
ATOM 1982 O O . SER A 1 272 ? -19.655 8.373 65.933 1.00 60.25 272 SER A O 1
#

Organism: NCBI:txid400772

Sequence (272 aa):
MGSGYSTPAQGELGALIRELQSIQRRLDELETPTGTSVNSLVAQVQQAIANITATVTAAIDLNSYTKAEIDAKVASPGAITPTTVTASGAMSATDVTASGQVSSNGAPLKSQPSYNYPVATSYKGAWIDGATYQIGYSSSAGVTKTGLTAMTADDVNRFLSLTPYWGRYVWDADDSPAKVFLLAGDVQAAGFGPDVAPVVDTTEPLHMVGPDGASILGTDGNPVVIPVGEAYSINYSQLVVPLLAVARAERAARTDLEARVSDLETLMKGRS

Radius of gyration: 51.81 Å; chains: 1; bounding box: 75×63×203 Å

Foldseek 3Di:
DDDDDDDDDPPPVVVVVVVVVVVVVVVVCVVDVPVVNVVVVVVVVVVVVVVVVVVVVVVCVVPDDDPVRVCVCVVCVVVPPDPDDDDDDDDDDPDDDDPDDDDDPQDDDDDPLDPDDDDDDDDFPWDQDPVRRDTHGDDPDPVVDPPDDDDDPLLLVLLVPFDKDWADPLPDDPPDGTDIDTDQVSCVVSPDDDQFDFPDPDPAWDFDADSVRHFRADPVRHGDTHDGPRRTDDPVVVSVVSVVVNVVVVVVVVVVVVVVVVVVVVVVVVVD

Secondary structure (DSSP, 8-state):
----PPPPPTHHHHHHHHHHHHHHHHHHHHHS--HHHHHHHHHHHHHHHHHHHHHHHHHHHHH---HHHHHHHHH-GGGS--S-----S----S----SS----SSS----TT-------S----EEE-TTT--EEE----GGG--S--PPPHHHHHHHHTPPPEEE--TTS-TTSPPEEE--HHHHHHTT--SS--BS---SS-EE-B-TTSPBPB-TTSSBPEEPTT--B---HHHHHHHHHHHHHHHHHHHHHHHHHHHHHHHHHHTT-

pLDDT: mean 70.73, std 15.67, range [31.12, 97.5]

InterPro domains:
  IPR030392 Intramolecular chaperone auto-processing domain [PS51688] (140-261)